Protein AF-A0A2G9V0I1-F1 (afdb_monomer)

pLDDT: mean 70.83, std 24.86, range [22.56, 98.12]

Structure (mmCIF, N/CA/C/O backbone):
data_AF-A0A2G9V0I1-F1
#
_entry.id   AF-A0A2G9V0I1-F1
#
loop_
_atom_site.group_PDB
_atom_site.id
_atom_site.type_symbol
_atom_site.label_atom_id
_atom_site.label_alt_id
_atom_site.label_comp_id
_atom_site.label_asym_id
_atom_site.label_entity_id
_atom_site.label_seq_id
_atom_site.pdbx_PDB_ins_code
_atom_site.Cartn_x
_atom_site.Cartn_y
_atom_site.Cartn_z
_atom_site.occupancy
_atom_site.B_iso_or_equiv
_atom_site.auth_seq_id
_atom_site.auth_comp_id
_atom_site.auth_asym_id
_atom_site.auth_atom_id
_atom_site.pdbx_PDB_model_num
ATOM 1 N N . MET A 1 1 ? -22.478 12.802 22.027 1.00 65.50 1 MET A N 1
ATOM 2 C CA . MET A 1 1 ? -22.295 11.352 21.765 1.00 65.50 1 MET A CA 1
ATOM 3 C C . MET A 1 1 ? -22.885 10.902 20.437 1.00 65.50 1 MET A C 1
ATOM 5 O O . MET A 1 1 ? -22.131 10.331 19.669 1.00 65.50 1 MET A O 1
ATOM 9 N N . LYS A 1 2 ? -24.171 11.157 20.135 1.00 73.06 2 LYS A N 1
ATOM 10 C CA . LYS A 1 2 ? -24.798 10.706 18.874 1.00 73.06 2 LYS A CA 1
ATOM 11 C C . LYS A 1 2 ? -24.039 11.169 17.617 1.00 73.06 2 LYS A C 1
ATOM 13 O O . LYS A 1 2 ? -23.699 10.349 16.783 1.00 73.06 2 LYS A O 1
ATOM 18 N N . GLU A 1 3 ? -23.672 12.446 17.569 1.00 77.56 3 GLU A N 1
ATOM 19 C CA . GLU A 1 3 ? -22.889 13.038 16.473 1.00 77.56 3 GLU A CA 1
ATOM 20 C C . GLU A 1 3 ? -21.484 12.423 16.324 1.00 77.56 3 GLU A C 1
ATOM 22 O O . GLU A 1 3 ? -20.993 12.262 15.216 1.00 77.56 3 GLU A O 1
ATOM 27 N N . VAL A 1 4 ? -20.856 12.000 17.431 1.00 83.75 4 VAL A N 1
ATOM 28 C CA . VAL A 1 4 ? -19.549 11.321 17.387 1.00 83.75 4 VAL A CA 1
ATOM 29 C C . VAL A 1 4 ? -19.681 9.930 16.769 1.00 83.75 4 VAL A C 1
ATOM 31 O O . VAL A 1 4 ? -18.842 9.533 15.970 1.00 83.75 4 VAL A O 1
ATOM 34 N N . MET A 1 5 ? -20.742 9.192 17.102 1.00 83.69 5 MET A N 1
ATOM 35 C CA . MET A 1 5 ? -20.976 7.854 16.548 1.00 83.69 5 MET A CA 1
ATOM 36 C C . MET A 1 5 ? -21.258 7.889 15.039 1.00 83.69 5 MET A C 1
ATOM 38 O O . MET A 1 5 ? -20.773 7.020 14.321 1.00 83.69 5 MET A O 1
ATOM 42 N N . GLU A 1 6 ? -21.965 8.916 14.553 1.00 91.19 6 GLU A N 1
ATOM 43 C CA . GLU A 1 6 ? -22.362 9.045 13.141 1.00 91.19 6 GLU A CA 1
ATOM 44 C C . GLU A 1 6 ? -21.177 9.062 12.164 1.00 91.19 6 GLU A C 1
ATOM 46 O O . GLU A 1 6 ? -21.265 8.459 11.095 1.00 91.19 6 GLU A O 1
ATOM 51 N N . TRP A 1 7 ? -20.060 9.707 12.517 1.00 91.62 7 TRP A N 1
ATOM 52 C CA . TRP A 1 7 ? -18.850 9.681 11.686 1.00 91.62 7 TRP A CA 1
ATOM 53 C C . TRP A 1 7 ? -17.875 8.571 12.093 1.00 91.62 7 TRP A C 1
ATOM 55 O O . TRP A 1 7 ? -17.188 8.014 11.233 1.00 91.62 7 TRP A O 1
ATOM 65 N N . ARG A 1 8 ? -17.807 8.231 13.388 1.00 91.88 8 ARG A N 1
ATOM 66 C CA . ARG A 1 8 ? -16.810 7.296 13.925 1.00 91.88 8 ARG A CA 1
ATOM 67 C C . ARG A 1 8 ? -17.038 5.870 13.453 1.00 91.88 8 ARG A C 1
ATOM 69 O O . ARG A 1 8 ? -16.076 5.227 13.048 1.00 91.88 8 ARG A O 1
ATOM 76 N N . GLU A 1 9 ? -18.273 5.375 13.480 1.00 93.06 9 GLU A N 1
ATOM 77 C CA . GLU A 1 9 ? -18.570 3.996 13.068 1.00 93.06 9 GLU A CA 1
ATOM 78 C C . GLU A 1 9 ? -18.173 3.729 11.602 1.00 93.06 9 GLU A C 1
ATOM 80 O O . GLU A 1 9 ? -17.429 2.773 11.359 1.00 93.06 9 GLU A O 1
ATOM 85 N N . PRO A 1 10 ? -18.535 4.587 10.621 1.00 95.00 10 PRO A N 1
ATOM 86 C CA . PRO A 1 10 ? -18.048 4.443 9.249 1.00 95.00 10 PRO A CA 1
ATOM 87 C C . PRO A 1 10 ? -16.519 4.452 9.124 1.00 95.00 10 PRO A C 1
ATOM 89 O O . PRO A 1 10 ? -15.960 3.703 8.317 1.00 95.00 10 PRO A O 1
ATOM 92 N N . VAL A 1 11 ? -15.836 5.296 9.905 1.00 94.75 11 VAL A N 1
ATOM 93 C CA . VAL A 1 11 ? -14.368 5.393 9.901 1.00 94.75 11 VAL A CA 1
ATOM 94 C C . VAL A 1 11 ? -13.735 4.134 10.493 1.00 94.75 11 VAL A C 1
ATOM 96 O O . VAL A 1 11 ? -12.814 3.580 9.893 1.00 94.75 11 VAL A O 1
ATOM 99 N N . GLU A 1 12 ? -14.243 3.629 11.616 1.00 95.38 12 GLU A N 1
ATOM 100 C CA . GLU A 1 12 ? -13.782 2.374 12.216 1.00 95.38 12 GLU A CA 1
ATOM 101 C C . GLU A 1 12 ? -14.002 1.182 11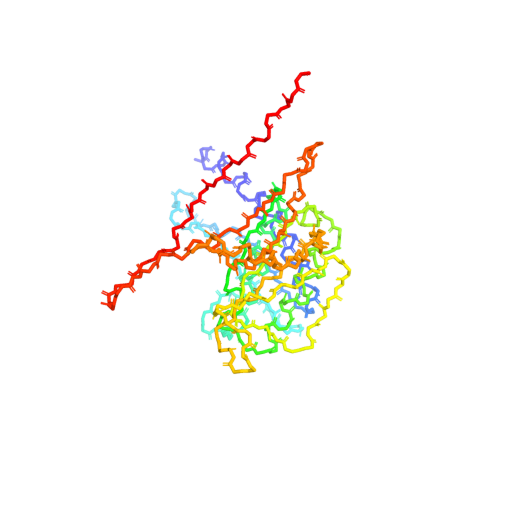.282 1.00 95.38 12 GLU A C 1
ATOM 103 O O . GLU A 1 12 ? -13.121 0.331 11.153 1.00 95.38 12 GLU A O 1
ATOM 108 N N . ASP A 1 13 ? -15.135 1.129 10.583 1.00 95.88 13 ASP A N 1
ATOM 109 C CA . ASP A 1 13 ? -15.416 0.092 9.589 1.00 95.88 13 ASP A CA 1
ATOM 110 C C . ASP A 1 13 ? -14.468 0.152 8.395 1.00 95.88 13 ASP A C 1
ATOM 112 O O . ASP A 1 13 ? -14.009 -0.889 7.905 1.00 95.88 13 ASP A O 1
ATOM 116 N N . LEU A 1 14 ? -14.148 1.357 7.923 1.00 96.25 14 LEU A N 1
ATOM 117 C CA . LEU A 1 14 ? -13.152 1.549 6.879 1.00 96.25 14 LEU A CA 1
ATOM 118 C C . LEU A 1 14 ? -11.771 1.082 7.357 1.00 96.25 14 LEU A C 1
ATOM 120 O O . LEU A 1 14 ? -11.121 0.300 6.661 1.00 96.25 14 LEU A O 1
ATOM 124 N N . ILE A 1 15 ? -11.353 1.488 8.557 1.00 97.38 15 ILE A N 1
ATOM 125 C CA . ILE A 1 15 ? -10.071 1.092 9.153 1.00 97.38 15 ILE A CA 1
ATOM 126 C C . ILE A 1 15 ? -10.010 -0.420 9.375 1.00 97.38 15 ILE A C 1
ATOM 128 O O . ILE A 1 15 ? -8.989 -1.028 9.064 1.00 97.38 15 ILE A O 1
ATOM 132 N N . ARG A 1 16 ? -11.104 -1.067 9.791 1.00 97.69 16 ARG A N 1
ATOM 133 C CA . ARG A 1 16 ? -11.196 -2.534 9.878 1.00 97.69 16 ARG A CA 1
ATOM 134 C C . ARG A 1 16 ? -10.904 -3.204 8.539 1.00 97.69 16 ARG A C 1
ATOM 136 O O . ARG A 1 16 ? -10.142 -4.167 8.490 1.00 97.69 16 ARG A O 1
ATOM 143 N N . LYS A 1 17 ? -11.491 -2.706 7.448 1.00 97.06 17 LYS A N 1
ATOM 144 C CA . LYS A 1 17 ? -11.256 -3.248 6.098 1.00 97.06 17 LYS A CA 1
ATOM 145 C C . LYS A 1 17 ? -9.810 -3.031 5.655 1.00 97.06 17 LYS A C 1
ATOM 147 O O . LYS A 1 17 ? -9.212 -3.940 5.080 1.00 97.06 17 LYS A O 1
ATOM 152 N N . ILE A 1 18 ? -9.239 -1.862 5.955 1.00 97.44 18 ILE A N 1
ATOM 153 C CA . ILE A 1 18 ? -7.823 -1.572 5.695 1.00 97.44 18 ILE A CA 1
ATOM 154 C C . ILE A 1 18 ? -6.946 -2.549 6.478 1.00 97.44 18 ILE A C 1
ATOM 156 O O . ILE A 1 18 ? -6.049 -3.146 5.893 1.00 97.44 18 ILE A O 1
ATOM 160 N N . ASN A 1 19 ? -7.240 -2.771 7.760 1.00 98.12 19 ASN A N 1
ATOM 161 C CA . ASN A 1 19 ? -6.496 -3.678 8.625 1.00 98.12 19 ASN A CA 1
ATOM 162 C C . ASN A 1 19 ? -6.468 -5.108 8.073 1.00 98.12 19 ASN A C 1
ATOM 164 O O . ASN A 1 19 ? -5.401 -5.702 7.979 1.00 98.12 19 ASN A O 1
ATOM 168 N N . VAL A 1 20 ? -7.611 -5.639 7.620 1.00 97.00 20 VAL A N 1
ATOM 169 C CA . VAL A 1 20 ? -7.681 -6.980 7.008 1.00 97.00 20 VAL A CA 1
ATOM 170 C C . VAL A 1 20 ? -6.709 -7.108 5.830 1.00 97.00 20 VAL A C 1
ATOM 172 O O . VAL A 1 20 ? -5.953 -8.079 5.751 1.00 97.00 20 VAL A O 1
ATOM 175 N N . ASN A 1 21 ? -6.691 -6.121 4.932 1.00 94.62 21 ASN A N 1
ATOM 176 C CA . ASN A 1 21 ? -5.767 -6.113 3.797 1.00 94.62 21 ASN A CA 1
ATOM 177 C C . ASN A 1 21 ? -4.313 -5.913 4.249 1.00 94.62 21 ASN A C 1
ATOM 179 O O . ASN A 1 21 ? -3.417 -6.600 3.762 1.00 94.62 21 ASN A O 1
ATOM 183 N N . TYR A 1 22 ? -4.077 -5.012 5.202 1.00 96.00 22 TYR A N 1
ATOM 184 C CA . TYR A 1 22 ? -2.753 -4.697 5.728 1.00 96.00 22 TYR A CA 1
ATOM 185 C C . TYR A 1 22 ? -2.091 -5.907 6.390 1.00 96.00 22 TYR A C 1
ATOM 187 O O . TYR A 1 22 ? -0.979 -6.277 6.011 1.00 96.00 22 TYR A O 1
ATOM 195 N N . SER A 1 23 ? -2.793 -6.577 7.307 1.00 95.94 23 SER A N 1
ATOM 196 C CA . SER A 1 23 ? -2.316 -7.793 7.967 1.00 95.94 23 SER A CA 1
ATOM 197 C C . SER A 1 23 ? -2.063 -8.913 6.959 1.00 95.94 23 SER A C 1
ATOM 199 O O . SER A 1 23 ? -1.050 -9.606 7.056 1.00 95.94 23 SER A O 1
ATOM 201 N N . LYS A 1 24 ? -2.929 -9.060 5.943 1.00 93.12 24 LYS A N 1
ATOM 202 C CA . LYS A 1 24 ? -2.727 -10.021 4.847 1.00 93.12 24 LYS A CA 1
ATOM 203 C C . LYS A 1 24 ? -1.433 -9.733 4.088 1.00 93.12 24 LYS A C 1
ATOM 205 O O . LYS A 1 24 ? -0.661 -10.658 3.853 1.00 93.12 24 LYS A O 1
ATOM 210 N N . PHE A 1 25 ? -1.179 -8.481 3.712 1.00 91.38 25 PHE A N 1
ATOM 211 C CA . PHE A 1 25 ? 0.046 -8.118 3.000 1.00 91.38 25 PHE A CA 1
ATOM 212 C C . PHE A 1 25 ? 1.290 -8.292 3.874 1.00 91.38 25 PHE A C 1
ATOM 214 O O . PHE A 1 25 ? 2.274 -8.858 3.406 1.00 91.38 25 PHE A O 1
ATOM 221 N N . PHE A 1 26 ? 1.241 -7.918 5.153 1.00 92.44 26 PHE A N 1
ATOM 222 C CA . PHE A 1 26 ? 2.345 -8.151 6.092 1.00 92.44 26 PHE A CA 1
ATOM 223 C C . PHE A 1 26 ? 2.672 -9.639 6.267 1.00 92.44 26 PHE A C 1
ATOM 225 O O . PHE A 1 26 ? 3.846 -10.014 6.277 1.00 92.44 26 PHE A O 1
ATOM 232 N N . ALA A 1 27 ? 1.651 -10.496 6.312 1.00 91.12 27 ALA A N 1
ATOM 233 C CA . ALA A 1 27 ? 1.835 -11.939 6.420 1.00 91.12 27 ALA A CA 1
ATOM 234 C C . ALA A 1 27 ? 2.604 -12.528 5.224 1.00 91.12 27 ALA A C 1
ATOM 236 O O . ALA A 1 27 ? 3.384 -13.462 5.406 1.00 91.12 27 ALA A O 1
ATOM 237 N N . THR A 1 28 ? 2.468 -11.955 4.018 1.00 87.00 28 THR A N 1
ATOM 238 C CA . THR A 1 28 ? 3.259 -12.386 2.845 1.00 87.00 28 THR A CA 1
ATOM 239 C C . THR A 1 28 ? 4.764 -12.161 3.012 1.00 87.00 28 THR A C 1
ATOM 241 O O . THR A 1 28 ? 5.562 -12.872 2.405 1.00 87.00 28 THR A O 1
ATOM 244 N N . LEU A 1 29 ? 5.162 -11.230 3.885 1.00 85.38 29 LEU A N 1
ATOM 245 C CA . LEU A 1 29 ? 6.556 -10.978 4.252 1.00 85.38 29 LEU A CA 1
ATOM 246 C C . LEU A 1 29 ? 7.052 -11.840 5.419 1.00 85.38 29 LEU A C 1
ATOM 248 O O . LEU A 1 29 ? 8.186 -11.658 5.865 1.00 85.38 29 LEU A O 1
ATOM 252 N N . GLY A 1 30 ? 6.215 -12.728 5.962 1.00 88.00 30 GLY A N 1
ATOM 253 C CA . GLY A 1 30 ? 6.499 -13.415 7.225 1.00 88.00 30 GLY A CA 1
ATOM 254 C C . GLY A 1 30 ? 6.565 -12.458 8.422 1.00 88.00 30 GLY A C 1
ATOM 255 O O . GLY A 1 30 ? 7.209 -12.766 9.423 1.00 88.00 30 GLY A O 1
ATOM 256 N N . CYS A 1 31 ? 5.936 -11.289 8.295 1.00 91.50 31 CYS A N 1
ATOM 257 C CA . CYS A 1 31 ? 5.866 -10.240 9.306 1.00 91.50 31 CYS A CA 1
ATOM 258 C C . CYS A 1 31 ? 4.413 -10.089 9.791 1.00 91.50 31 CYS A C 1
ATOM 260 O O . CYS A 1 31 ? 3.490 -10.670 9.217 1.00 91.50 31 CYS A O 1
ATOM 262 N N . ALA A 1 32 ? 4.193 -9.293 10.834 1.00 94.75 32 ALA A N 1
ATOM 263 C CA . ALA A 1 32 ? 2.857 -8.963 11.323 1.00 94.75 32 ALA A CA 1
ATOM 264 C C . ALA A 1 32 ? 2.643 -7.449 11.319 1.00 94.75 32 ALA A C 1
ATOM 266 O O . ALA A 1 32 ? 3.560 -6.681 11.613 1.00 94.75 32 ALA A O 1
ATOM 267 N N . GLY A 1 33 ? 1.425 -7.031 10.994 1.00 95.94 33 GLY A N 1
ATOM 268 C CA . GLY A 1 33 ? 1.037 -5.631 10.976 1.00 95.94 33 GLY A CA 1
ATOM 269 C C . GLY A 1 33 ? -0.440 -5.478 11.301 1.00 95.94 33 GLY A C 1
ATOM 270 O O . GLY A 1 33 ? -1.258 -6.283 10.849 1.00 95.94 33 GLY A O 1
ATOM 271 N N . GLU A 1 34 ? -0.769 -4.449 12.073 1.00 97.38 34 GLU A N 1
ATOM 272 C CA . GLU A 1 34 ? -2.136 -4.090 12.439 1.00 97.38 34 GLU A CA 1
ATOM 273 C C . GLU A 1 34 ? -2.354 -2.582 12.306 1.00 97.38 34 GLU A C 1
ATOM 275 O O . GLU A 1 34 ? -1.451 -1.780 12.551 1.00 97.38 34 GLU A O 1
ATOM 280 N N . VAL A 1 35 ? -3.569 -2.202 11.926 1.00 98.00 35 VAL A N 1
ATOM 281 C CA . VAL A 1 35 ? -4.035 -0.820 11.847 1.00 98.00 35 VAL A CA 1
ATOM 282 C C . VAL A 1 35 ? -5.353 -0.703 12.594 1.00 98.00 35 VAL A C 1
ATOM 284 O O . VAL A 1 35 ? -6.274 -1.488 12.366 1.00 98.00 35 VAL A O 1
ATOM 287 N N . TYR A 1 36 ? -5.471 0.294 13.459 1.00 97.06 36 TYR A N 1
ATOM 288 C CA . TYR A 1 36 ? -6.719 0.591 14.157 1.00 97.06 36 TYR A CA 1
ATOM 289 C C . TYR A 1 36 ? -6.872 2.088 14.413 1.00 97.06 36 TYR A C 1
ATOM 291 O O . TYR A 1 36 ? -5.922 2.861 14.293 1.00 97.06 36 TYR A O 1
ATOM 299 N N . LEU A 1 37 ? -8.096 2.497 14.742 1.00 96.56 37 LEU A N 1
ATOM 300 C CA . LEU A 1 37 ? -8.380 3.853 15.186 1.00 96.56 37 LEU A CA 1
ATOM 301 C C . LEU A 1 37 ? -7.963 3.980 16.655 1.00 96.56 37 LEU A C 1
ATOM 303 O O . LEU A 1 37 ? -8.500 3.283 17.515 1.00 96.56 37 LEU A O 1
ATOM 307 N N . GLU A 1 38 ? -7.000 4.846 16.939 1.00 95.25 38 GLU A N 1
ATOM 308 C CA . GLU A 1 38 ? -6.726 5.318 18.290 1.00 95.25 38 GLU A CA 1
ATOM 309 C C . GLU A 1 38 ? -7.889 6.210 18.723 1.00 95.25 38 GLU A C 1
ATOM 311 O O . GLU A 1 38 ? -8.234 7.178 18.041 1.00 95.25 38 GLU A O 1
ATOM 316 N N . VAL A 1 39 ? -8.523 5.830 19.830 1.00 93.06 39 VAL A N 1
ATOM 317 C CA . VAL A 1 39 ? -9.673 6.530 20.398 1.00 93.06 39 VAL A CA 1
ATOM 318 C C . VAL A 1 39 ? -9.215 7.174 21.706 1.00 93.06 39 VAL A C 1
ATOM 320 O O . VAL A 1 39 ? -8.770 6.444 22.596 1.00 93.06 39 VAL A O 1
ATOM 323 N N . PRO A 1 40 ? -9.300 8.507 21.840 1.00 93.38 40 PRO A N 1
ATOM 324 C CA . PRO A 1 40 ? -8.930 9.200 23.067 1.00 93.38 40 PRO A CA 1
ATOM 325 C C . PRO A 1 40 ? -9.892 8.865 24.213 1.00 93.38 40 PRO A C 1
ATOM 327 O O . PRO A 1 40 ? -11.025 8.435 23.992 1.00 93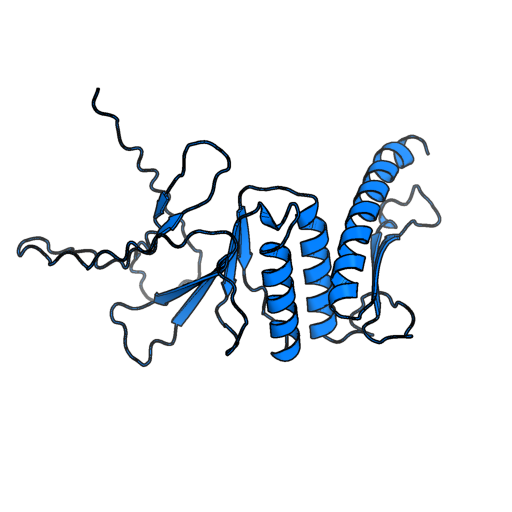.38 40 PRO A O 1
ATOM 330 N N . GLU A 1 41 ? -9.449 9.101 25.452 1.00 92.19 41 GLU A N 1
ATOM 331 C CA . GLU A 1 41 ? -10.278 8.893 26.649 1.00 92.19 41 GLU A CA 1
ATOM 332 C C . GLU A 1 41 ? -11.561 9.732 26.621 1.00 92.19 41 GLU A C 1
ATOM 334 O O . GLU A 1 41 ? -12.623 9.234 26.991 1.00 92.19 41 GLU A O 1
ATOM 339 N N . ASP A 1 42 ? -11.465 10.985 26.154 1.00 91.44 42 ASP A N 1
ATOM 340 C CA . ASP A 1 42 ? -12.617 11.843 25.876 1.00 91.44 42 ASP A CA 1
ATOM 341 C C . ASP A 1 42 ? -13.024 11.727 24.396 1.00 91.44 42 ASP A C 1
ATOM 343 O O . ASP A 1 42 ? -12.327 12.264 23.529 1.00 91.44 42 ASP A O 1
ATOM 347 N N . PRO A 1 43 ? -14.175 11.104 24.076 1.00 88.19 43 PRO A N 1
ATOM 348 C CA . PRO A 1 43 ? -14.631 10.954 22.700 1.00 88.19 43 PRO A CA 1
ATOM 349 C C . PRO A 1 43 ? -14.936 12.273 21.978 1.00 88.19 43 PRO A C 1
ATOM 351 O O . PRO A 1 43 ? -15.078 12.245 20.754 1.00 88.19 43 PRO A O 1
ATOM 354 N N . LEU A 1 44 ? -15.092 13.388 22.704 1.00 89.31 44 LEU A N 1
ATOM 355 C CA . LEU A 1 44 ? -15.302 14.726 22.137 1.00 89.31 44 LEU A CA 1
ATOM 356 C C . LEU A 1 44 ? -13.991 15.420 21.753 1.00 89.31 44 LEU A C 1
ATOM 358 O O . LEU A 1 44 ? -14.025 16.392 20.999 1.00 89.31 44 LEU A O 1
ATOM 362 N N . ASN A 1 45 ? -12.846 14.923 22.224 1.00 91.56 45 ASN A N 1
ATOM 363 C CA . ASN A 1 45 ? -11.538 15.419 21.819 1.00 91.56 45 ASN A CA 1
ATOM 364 C C . ASN A 1 45 ? -11.173 14.863 20.434 1.00 91.56 45 ASN A C 1
ATOM 366 O O . ASN A 1 45 ? -10.425 13.895 20.312 1.00 91.56 45 ASN A O 1
ATOM 370 N N . ILE A 1 46 ? -11.731 15.470 19.386 1.00 88.88 46 ILE A N 1
ATOM 371 C CA . ILE A 1 46 ? -11.546 15.032 17.995 1.00 88.88 46 ILE A CA 1
ATOM 372 C C . ILE A 1 46 ? -10.062 15.014 17.592 1.00 88.88 46 ILE A C 1
ATOM 374 O O . ILE A 1 46 ? -9.638 14.100 16.888 1.00 88.88 46 ILE A O 1
ATOM 378 N N . ASP A 1 47 ? -9.259 15.947 18.108 1.00 91.12 47 ASP A N 1
ATOM 379 C CA . ASP A 1 47 ? -7.819 16.038 17.827 1.00 91.12 47 ASP A CA 1
ATOM 380 C C . ASP A 1 47 ? -7.017 14.860 18.406 1.00 91.12 47 ASP A C 1
ATOM 382 O O . ASP A 1 47 ? -5.906 14.578 17.960 1.00 91.12 47 ASP A O 1
ATOM 386 N N . GLY A 1 48 ? -7.572 14.158 19.399 1.00 92.56 48 GLY A N 1
ATOM 387 C CA . GLY A 1 48 ? -6.961 12.976 20.003 1.00 92.56 48 GLY A CA 1
ATOM 388 C C . GLY A 1 48 ? -7.148 11.686 19.203 1.00 92.56 48 GLY A C 1
ATOM 389 O O . GLY A 1 48 ? -6.544 10.673 19.554 1.00 92.56 48 GLY A O 1
ATOM 390 N N . TYR A 1 49 ? -7.978 11.686 18.156 1.00 94.81 49 TYR A N 1
ATOM 391 C CA . TYR A 1 49 ? -8.143 10.517 17.296 1.00 94.81 49 TYR A CA 1
ATOM 392 C C . TYR A 1 49 ? -6.986 10.401 16.307 1.00 94.81 49 TYR A C 1
ATOM 394 O O . TYR A 1 49 ? -6.541 11.380 15.708 1.00 94.81 49 TYR A O 1
ATOM 402 N N . GLY A 1 50 ? -6.535 9.173 16.073 1.00 94.94 50 GLY A N 1
ATOM 403 C CA . GLY A 1 50 ? -5.413 8.918 15.180 1.00 94.94 50 GLY A CA 1
ATOM 404 C C . GLY A 1 50 ? -5.488 7.553 14.523 1.00 94.94 50 GLY A C 1
ATOM 405 O O . GLY A 1 50 ? -6.127 6.632 15.020 1.00 94.94 50 GLY A O 1
ATOM 406 N N . ILE A 1 51 ? -4.813 7.400 13.387 1.00 96.12 51 ILE A N 1
ATOM 407 C CA . ILE A 1 51 ? -4.593 6.076 12.804 1.00 96.12 51 ILE A CA 1
ATOM 408 C C . ILE A 1 51 ? -3.348 5.496 13.462 1.00 96.12 51 ILE A C 1
ATOM 410 O O . ILE A 1 51 ? -2.243 6.014 13.283 1.00 96.12 51 ILE A O 1
ATOM 414 N N . MET A 1 52 ? -3.528 4.413 14.209 1.00 96.81 52 MET A N 1
ATOM 415 C CA . MET A 1 52 ? -2.426 3.685 14.811 1.00 96.81 52 MET A CA 1
ATOM 416 C C . MET A 1 52 ? -1.976 2.573 13.877 1.00 96.81 52 MET A C 1
ATOM 418 O O . MET A 1 52 ? -2.778 1.726 13.488 1.00 96.81 52 MET A O 1
ATOM 422 N N . ILE A 1 53 ? -0.688 2.565 13.541 1.00 97.38 53 ILE A N 1
ATOM 423 C CA . ILE A 1 53 ? -0.057 1.511 12.747 1.00 97.38 53 ILE A CA 1
ATOM 424 C C . ILE A 1 53 ? 0.929 0.774 13.647 1.00 97.38 53 ILE A C 1
ATOM 426 O O . ILE A 1 53 ? 1.861 1.371 14.192 1.00 97.38 53 ILE A O 1
ATOM 430 N N . MET A 1 54 ? 0.724 -0.528 13.785 1.00 96.94 54 MET A N 1
ATOM 431 C CA . MET A 1 54 ? 1.531 -1.426 14.596 1.00 96.94 54 MET A CA 1
ATOM 432 C C . MET A 1 54 ? 2.209 -2.453 13.699 1.00 96.94 54 MET A C 1
ATOM 434 O O . MET A 1 54 ? 1.578 -3.006 12.802 1.00 96.94 54 MET A O 1
ATOM 438 N N . VAL A 1 55 ? 3.484 -2.738 13.947 1.00 96.19 55 VAL A N 1
ATOM 439 C CA . VAL A 1 55 ? 4.290 -3.629 13.105 1.00 96.19 55 VAL A CA 1
ATOM 440 C C . VAL A 1 55 ? 5.202 -4.528 13.931 1.00 96.19 55 VAL A C 1
ATOM 442 O O . VAL A 1 55 ? 5.662 -4.165 15.017 1.00 96.19 55 VAL A O 1
ATOM 445 N N . SER A 1 56 ? 5.488 -5.708 13.392 1.00 94.44 56 SER A N 1
ATOM 446 C CA . SER A 1 56 ? 6.498 -6.640 13.881 1.00 94.44 56 SER A CA 1
ATOM 447 C C . SER A 1 56 ? 7.184 -7.303 12.690 1.00 94.44 56 SER A C 1
ATOM 449 O O . SER A 1 56 ? 6.549 -7.980 11.882 1.00 94.44 56 SER A O 1
ATOM 451 N N . PHE A 1 57 ? 8.495 -7.094 12.579 1.00 90.00 57 PHE A N 1
ATOM 452 C CA . PHE A 1 57 ? 9.326 -7.607 11.483 1.00 90.00 57 PHE A CA 1
ATOM 453 C C . PHE A 1 57 ? 10.007 -8.939 11.809 1.00 90.00 57 PHE A C 1
ATOM 455 O O . PHE A 1 57 ? 10.748 -9.488 10.993 1.00 90.00 57 PHE A O 1
ATOM 462 N N . ARG A 1 58 ? 9.794 -9.456 13.021 1.00 86.50 58 ARG A N 1
ATOM 463 C CA . ARG A 1 58 ? 10.437 -10.668 13.522 1.00 86.50 58 ARG A CA 1
ATOM 464 C C . ARG A 1 58 ? 9.392 -11.571 14.140 1.00 86.50 58 ARG A C 1
ATOM 466 O O . ARG A 1 58 ? 8.570 -11.142 14.945 1.00 86.50 58 ARG A O 1
ATOM 473 N N . ASN A 1 59 ? 9.446 -12.842 13.768 1.00 77.81 59 ASN A N 1
ATOM 474 C CA . ASN A 1 59 ? 8.498 -13.818 14.271 1.00 77.81 59 ASN A CA 1
ATOM 475 C C . ASN A 1 59 ? 8.637 -13.959 15.799 1.00 77.81 59 ASN A C 1
ATOM 477 O O . ASN A 1 59 ? 9.745 -14.121 16.309 1.00 77.81 59 ASN A O 1
ATOM 481 N N . GLY A 1 60 ? 7.521 -13.863 16.522 1.00 76.12 60 GLY A N 1
ATOM 482 C CA . GLY A 1 60 ? 7.484 -13.901 17.987 1.00 76.12 60 GLY A CA 1
ATOM 483 C C . GLY A 1 60 ? 7.779 -12.573 18.702 1.00 76.12 60 GLY A C 1
ATOM 484 O O . GLY A 1 60 ? 7.608 -12.509 19.920 1.00 76.12 60 GLY A O 1
ATOM 485 N N . GLU A 1 61 ? 8.166 -11.502 17.997 1.00 87.50 61 GLU A N 1
ATOM 486 C CA . GLU A 1 61 ? 8.222 -10.166 18.605 1.00 87.50 61 GLU A CA 1
ATOM 487 C C . GLU A 1 61 ? 6.821 -9.552 18.704 1.00 87.50 61 GLU A C 1
ATOM 489 O O . GLU A 1 61 ? 5.994 -9.676 17.796 1.00 87.50 61 GLU A O 1
ATOM 494 N N . ARG A 1 62 ? 6.566 -8.845 19.812 1.00 90.94 62 ARG A N 1
ATOM 495 C CA . ARG A 1 62 ? 5.320 -8.093 20.001 1.00 90.94 62 ARG A CA 1
ATOM 496 C C . ARG A 1 62 ? 5.213 -6.979 18.963 1.00 90.94 62 ARG A C 1
ATOM 498 O O . ARG A 1 62 ? 6.211 -6.342 18.625 1.00 90.94 62 ARG A O 1
ATOM 505 N N . LEU A 1 63 ? 3.985 -6.713 18.526 1.00 94.06 63 LEU A N 1
ATOM 506 C CA . LEU A 1 63 ? 3.670 -5.551 17.707 1.00 94.06 63 LEU A CA 1
ATOM 507 C C . LEU A 1 63 ? 4.083 -4.267 18.434 1.00 94.06 63 LEU A C 1
ATOM 509 O O . LEU A 1 63 ? 3.772 -4.073 19.612 1.00 94.06 63 LEU A O 1
ATOM 513 N N . ARG A 1 64 ? 4.793 -3.394 17.724 1.00 94.62 64 ARG A N 1
ATOM 514 C CA . ARG A 1 64 ? 5.211 -2.079 18.213 1.00 94.62 64 ARG A CA 1
ATOM 515 C C . ARG A 1 64 ? 4.663 -1.003 17.297 1.00 94.62 64 ARG A C 1
ATOM 517 O O . ARG A 1 64 ? 4.552 -1.222 16.092 1.00 94.62 64 ARG A O 1
ATOM 524 N N . ARG A 1 65 ? 4.351 0.158 17.872 1.00 95.62 65 ARG A N 1
ATOM 525 C CA . ARG A 1 65 ? 3.956 1.338 17.103 1.00 95.62 65 ARG A CA 1
ATOM 526 C C . ARG A 1 65 ? 5.023 1.633 16.057 1.00 95.62 65 ARG A C 1
ATOM 528 O O . ARG A 1 65 ? 6.218 1.533 16.348 1.00 95.62 65 ARG A O 1
ATOM 535 N N . LEU A 1 66 ? 4.577 1.952 14.850 1.00 94.62 66 LEU A N 1
ATOM 536 C CA . LEU A 1 66 ? 5.447 2.429 13.793 1.00 94.62 66 LEU A CA 1
ATOM 537 C C . LEU A 1 66 ? 5.988 3.804 14.195 1.00 94.62 66 LEU A C 1
ATOM 539 O O . LEU A 1 66 ? 5.244 4.783 14.237 1.00 94.62 66 LEU A O 1
ATOM 543 N N . ASP A 1 67 ? 7.274 3.861 14.518 1.00 90.81 67 ASP A N 1
ATOM 544 C CA . ASP A 1 67 ? 7.951 5.055 15.001 1.00 90.81 67 ASP A CA 1
ATOM 545 C C . ASP A 1 67 ? 9.413 5.104 14.518 1.00 90.81 67 ASP A C 1
ATOM 547 O O . ASP A 1 67 ? 10.083 4.096 14.299 1.00 90.81 67 ASP A O 1
ATOM 551 N N . HIS A 1 68 ? 9.943 6.310 14.351 1.00 87.19 68 HIS A N 1
ATOM 552 C CA . HIS A 1 68 ? 11.319 6.546 13.923 1.00 87.19 68 HIS A CA 1
ATOM 553 C C . HIS A 1 68 ? 12.379 6.032 14.904 1.00 87.19 68 HIS A C 1
ATOM 555 O O . HIS A 1 68 ? 13.510 5.799 14.485 1.00 87.19 68 HIS A O 1
ATOM 561 N N . GLN A 1 69 ? 12.037 5.869 16.185 1.00 88.19 69 GLN A N 1
ATOM 562 C CA . GLN A 1 69 ? 12.981 5.440 17.220 1.00 88.19 69 GLN A CA 1
ATOM 563 C C . GLN A 1 69 ? 13.221 3.927 17.227 1.00 88.19 69 GLN A C 1
ATOM 565 O O . GLN A 1 69 ? 14.267 3.470 17.684 1.00 88.19 69 GLN A O 1
ATOM 570 N N . VAL A 1 70 ? 12.246 3.147 16.753 1.00 86.50 70 VAL A N 1
ATOM 571 C CA . VAL A 1 70 ? 12.234 1.687 16.911 1.00 86.50 70 VAL A CA 1
ATOM 572 C C . VAL A 1 70 ? 12.523 0.967 15.600 1.00 86.50 70 VAL A C 1
ATOM 574 O O . VAL A 1 70 ? 13.240 -0.034 15.609 1.00 86.50 70 VAL A O 1
ATOM 577 N N . GLN A 1 71 ? 11.964 1.447 14.488 1.00 89.69 71 GLN A N 1
ATOM 578 C CA . GLN A 1 71 ? 12.102 0.806 13.184 1.00 89.69 71 GLN A CA 1
ATOM 579 C C . GLN A 1 71 ? 13.139 1.518 12.310 1.00 89.69 71 GLN A C 1
ATOM 581 O O . GLN A 1 71 ? 13.274 2.745 12.311 1.00 89.69 71 GLN A O 1
ATOM 586 N N . SER A 1 72 ? 13.850 0.736 11.502 1.00 88.56 72 SER A N 1
ATOM 587 C CA . SER A 1 72 ? 14.783 1.261 10.502 1.00 88.56 72 SER A CA 1
ATOM 588 C C . SER A 1 72 ? 14.068 2.108 9.436 1.00 88.56 72 SER A C 1
ATOM 590 O O . SER A 1 72 ? 12.848 2.066 9.275 1.00 88.56 72 SER A O 1
ATOM 592 N N . GLY A 1 73 ? 14.827 2.894 8.662 1.00 85.75 73 GLY A N 1
ATOM 593 C CA . GLY A 1 73 ? 14.274 3.638 7.521 1.00 85.75 73 GLY A CA 1
ATOM 594 C C . GLY A 1 73 ? 13.549 2.730 6.520 1.00 85.75 73 GLY A C 1
ATOM 595 O O . GLY A 1 73 ? 12.412 3.012 6.159 1.00 85.75 73 GLY A O 1
ATOM 596 N N . GLY A 1 74 ? 14.162 1.597 6.160 1.00 84.44 74 GLY A N 1
ATOM 597 C CA . GLY A 1 74 ? 13.578 0.632 5.227 1.00 84.44 74 GLY A CA 1
ATOM 598 C C . GLY A 1 74 ? 12.301 -0.027 5.753 1.00 84.44 74 GLY A C 1
ATOM 599 O O . GLY A 1 74 ? 11.316 -0.107 5.027 1.00 84.44 74 GLY A O 1
ATOM 600 N N . GLU A 1 75 ? 12.273 -0.431 7.026 1.00 89.12 75 GLU A N 1
ATOM 601 C CA . GLU A 1 75 ? 11.070 -0.992 7.663 1.00 89.12 75 GLU A CA 1
ATOM 602 C C . GLU A 1 75 ? 9.913 0.010 7.689 1.00 89.12 75 GLU A C 1
ATOM 604 O O . GLU A 1 75 ? 8.763 -0.358 7.435 1.00 89.12 75 GLU A O 1
ATOM 609 N N . ARG A 1 76 ? 10.203 1.291 7.938 1.00 89.88 76 ARG A N 1
ATOM 610 C CA . ARG A 1 76 ? 9.188 2.348 7.880 1.00 89.88 76 ARG A CA 1
ATOM 611 C C . ARG A 1 76 ? 8.637 2.522 6.473 1.00 89.88 76 ARG A C 1
ATOM 613 O O . ARG A 1 76 ? 7.420 2.515 6.308 1.00 89.88 76 ARG A O 1
ATOM 620 N N . SER A 1 77 ? 9.499 2.590 5.462 1.00 87.44 77 SER A N 1
ATOM 621 C CA . SER A 1 77 ? 9.068 2.686 4.063 1.00 87.44 77 SER A CA 1
ATOM 622 C C . SER A 1 77 ? 8.227 1.480 3.637 1.00 87.44 77 SER A C 1
ATOM 624 O O . SER A 1 77 ? 7.171 1.653 3.028 1.00 87.44 77 SER A O 1
ATOM 626 N N . VAL A 1 78 ? 8.630 0.266 4.031 1.00 88.81 78 VAL A N 1
ATOM 627 C CA . VAL A 1 78 ? 7.872 -0.965 3.765 1.00 88.81 78 VAL A CA 1
ATOM 628 C C . VAL A 1 78 ? 6.486 -0.901 4.404 1.00 88.81 78 VAL A C 1
ATOM 630 O O . VAL A 1 78 ? 5.481 -1.137 3.735 1.00 88.81 78 VAL A O 1
ATOM 633 N N . SER A 1 79 ? 6.423 -0.531 5.684 1.00 92.62 79 SER A N 1
ATOM 634 C CA . SER A 1 79 ? 5.170 -0.431 6.440 1.00 92.62 79 SER A CA 1
ATOM 635 C C . SER A 1 79 ? 4.205 0.568 5.814 1.00 92.62 79 SER A C 1
ATOM 637 O O . SER A 1 79 ? 3.024 0.262 5.644 1.00 92.62 79 SER A O 1
ATOM 639 N N . THR A 1 80 ? 4.712 1.741 5.435 1.00 91.38 80 THR A N 1
ATOM 640 C CA . THR A 1 80 ? 3.930 2.796 4.785 1.00 91.38 80 THR A CA 1
ATOM 641 C C . THR A 1 80 ? 3.424 2.344 3.420 1.00 91.38 80 THR A C 1
ATOM 643 O O . THR A 1 80 ? 2.246 2.520 3.114 1.00 91.38 80 THR A O 1
ATOM 646 N N . MET A 1 81 ? 4.269 1.704 2.609 1.00 89.75 81 MET A N 1
ATOM 647 C CA . MET A 1 81 ? 3.868 1.225 1.287 1.00 89.75 81 MET A CA 1
ATOM 648 C C . MET A 1 81 ? 2.759 0.171 1.374 1.00 89.75 81 MET A C 1
ATOM 650 O O . MET A 1 81 ? 1.770 0.248 0.644 1.00 89.75 81 MET A O 1
ATOM 654 N N . LEU A 1 82 ? 2.878 -0.789 2.296 1.00 92.19 82 LEU A N 1
ATOM 655 C CA . LEU A 1 82 ? 1.846 -1.808 2.501 1.00 92.19 82 LEU A CA 1
ATOM 656 C C . LEU A 1 82 ? 0.524 -1.206 2.993 1.00 92.19 82 LEU A C 1
ATOM 658 O O . LEU A 1 82 ? -0.544 -1.663 2.586 1.00 92.19 82 LEU A O 1
ATOM 662 N N . TYR A 1 83 ? 0.579 -0.153 3.812 1.00 94.81 83 TYR A N 1
ATOM 663 C CA . TYR A 1 83 ? -0.609 0.586 4.239 1.00 94.81 83 TYR A CA 1
ATOM 664 C C . TYR A 1 83 ? -1.294 1.277 3.052 1.00 94.81 83 TYR A C 1
ATOM 666 O O . TYR A 1 83 ? -2.509 1.161 2.877 1.00 94.81 83 TYR A O 1
ATOM 674 N N . LEU A 1 84 ? -0.515 1.915 2.173 1.00 92.50 84 LEU A N 1
ATOM 675 C CA . LEU A 1 84 ? -1.033 2.515 0.944 1.00 92.50 84 LEU A CA 1
ATOM 676 C C . LEU A 1 84 ? -1.649 1.467 0.006 1.00 92.50 84 LEU A C 1
ATOM 678 O O . LEU A 1 84 ? -2.716 1.716 -0.551 1.00 92.50 84 LEU A O 1
ATOM 682 N N . LEU A 1 85 ? -1.045 0.286 -0.146 1.00 90.75 85 LEU A N 1
ATOM 683 C CA . LEU A 1 85 ? -1.640 -0.809 -0.926 1.00 90.75 85 LEU A CA 1
ATOM 684 C C . LEU A 1 85 ? -2.971 -1.285 -0.322 1.00 90.75 85 LEU A C 1
ATOM 686 O O . LEU A 1 85 ? -3.941 -1.486 -1.055 1.00 90.75 85 LEU A O 1
ATOM 690 N N . ALA A 1 86 ? -3.043 -1.420 1.005 1.00 93.75 86 ALA A N 1
ATOM 691 C CA . ALA A 1 86 ? -4.257 -1.826 1.717 1.00 93.75 86 ALA A CA 1
ATOM 692 C C . ALA A 1 86 ? -5.408 -0.830 1.533 1.00 93.75 86 ALA A C 1
ATOM 694 O O . ALA A 1 86 ? -6.549 -1.243 1.310 1.00 93.75 86 ALA A O 1
ATOM 695 N N . LEU A 1 87 ? -5.098 0.469 1.554 1.00 93.31 87 LEU A N 1
ATOM 696 C CA . LEU A 1 87 ? -6.033 1.540 1.209 1.00 93.31 87 LEU A CA 1
ATOM 697 C C . LEU A 1 87 ? -6.498 1.447 -0.249 1.00 93.31 87 LEU A C 1
ATOM 699 O O . LEU A 1 87 ? -7.688 1.566 -0.540 1.00 93.31 87 LEU A O 1
ATOM 703 N N . GLN A 1 88 ? -5.568 1.235 -1.180 1.00 91.62 88 GLN A N 1
ATOM 704 C CA . GLN A 1 88 ? -5.866 1.217 -2.611 1.00 91.62 88 GLN A CA 1
ATOM 705 C C . GLN A 1 88 ? -6.778 0.057 -3.026 1.00 91.62 88 GLN A C 1
ATOM 707 O O . GLN A 1 88 ? -7.586 0.244 -3.934 1.00 91.62 88 GLN A O 1
ATOM 712 N N . G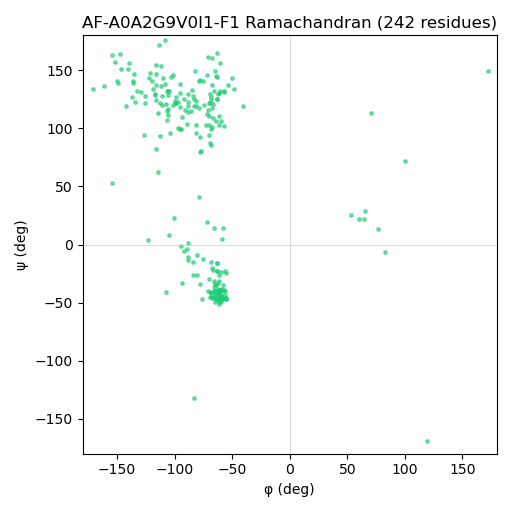LU A 1 89 ? -6.711 -1.095 -2.353 1.00 90.62 89 GLU A N 1
ATOM 713 C CA . GLU A 1 89 ? -7.614 -2.238 -2.590 1.00 90.62 89 GLU A CA 1
ATOM 714 C C . GLU A 1 89 ? -9.094 -1.889 -2.327 1.00 90.62 89 GLU A C 1
ATOM 716 O O . GLU A 1 89 ? -9.989 -2.473 -2.943 1.00 90.62 89 GLU A O 1
ATOM 721 N N . LEU A 1 90 ? -9.367 -0.899 -1.468 1.00 91.19 90 LEU A N 1
ATOM 722 C CA . LEU A 1 90 ? -10.723 -0.412 -1.182 1.00 91.19 90 LEU A CA 1
ATOM 723 C C . LEU A 1 90 ? -11.183 0.706 -2.126 1.00 91.19 90 LEU A C 1
ATOM 725 O O . LEU A 1 90 ? -12.366 1.042 -2.152 1.00 91.19 90 LEU A O 1
ATOM 729 N N . CYS A 1 91 ? -10.269 1.262 -2.920 1.00 88.62 91 CYS A N 1
ATOM 730 C CA . CYS A 1 91 ? -10.514 2.398 -3.800 1.00 88.62 91 CYS A CA 1
ATOM 731 C C . CYS A 1 91 ? -10.325 1.973 -5.267 1.00 88.62 91 CYS A C 1
ATOM 733 O O . CYS A 1 91 ? -9.255 2.197 -5.839 1.00 88.62 91 CYS A O 1
ATOM 735 N N . PRO A 1 92 ? 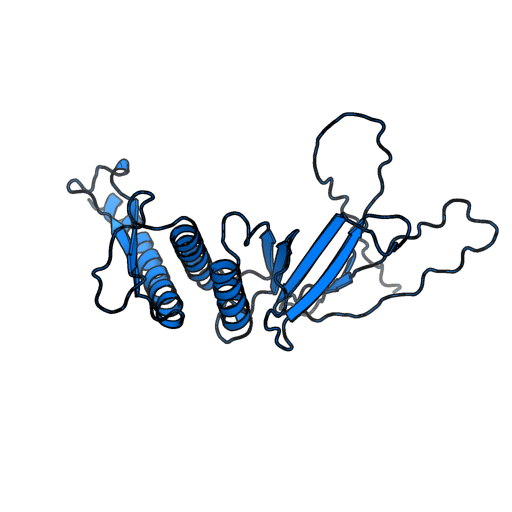-11.323 1.353 -5.915 1.00 82.75 92 PRO A N 1
ATOM 736 C CA . PRO A 1 92 ? -11.197 0.940 -7.307 1.00 82.75 92 PRO A CA 1
ATOM 737 C C . PRO A 1 92 ? -11.147 2.163 -8.232 1.00 82.75 92 PRO A C 1
ATOM 739 O O . PRO A 1 92 ? -12.028 3.020 -8.204 1.00 82.75 92 PRO A O 1
ATOM 742 N N . VAL A 1 93 ? -10.121 2.232 -9.076 1.00 85.12 93 VAL A N 1
ATOM 743 C CA . VAL A 1 93 ? -9.924 3.293 -10.078 1.00 85.12 93 VAL A CA 1
ATOM 744 C C . VAL A 1 93 ? -9.412 2.667 -11.380 1.00 85.12 93 VAL A C 1
ATOM 746 O O . VAL A 1 93 ? -8.832 1.585 -11.339 1.00 85.12 93 VAL A O 1
ATOM 749 N N . PRO A 1 94 ? -9.608 3.292 -12.555 1.00 82.25 94 PRO A N 1
ATOM 750 C CA . PRO A 1 94 ? -9.167 2.702 -13.822 1.00 82.25 94 PRO A CA 1
ATOM 751 C C . PRO A 1 94 ? -7.639 2.575 -13.925 1.00 82.25 94 PRO A C 1
ATOM 753 O O . PRO A 1 94 ? -7.137 1.619 -14.514 1.00 82.25 94 PRO A O 1
ATOM 756 N N . PHE A 1 95 ? -6.894 3.518 -13.343 1.00 89.38 95 PHE A N 1
ATOM 757 C CA . PHE A 1 95 ? -5.438 3.463 -13.284 1.00 89.38 95 PHE A CA 1
ATOM 758 C C . PHE A 1 95 ? -4.877 4.253 -12.098 1.00 89.38 95 PHE A C 1
ATOM 760 O O . PHE A 1 95 ? -5.559 5.105 -11.525 1.00 89.38 95 PHE A O 1
ATOM 767 N N . ARG A 1 96 ? -3.618 3.978 -11.749 1.00 88.88 96 ARG A N 1
ATOM 768 C CA . ARG A 1 96 ? -2.840 4.689 -10.730 1.00 88.88 96 ARG A CA 1
ATOM 769 C C . ARG A 1 96 ? -1.433 4.964 -11.232 1.00 88.88 96 ARG A C 1
ATOM 771 O O . ARG A 1 96 ? -0.809 4.083 -11.815 1.00 88.88 96 ARG A O 1
ATOM 778 N N . CYS A 1 97 ? -0.936 6.160 -10.949 1.00 89.81 97 CYS A N 1
ATOM 779 C CA . CYS A 1 97 ? 0.463 6.512 -11.141 1.00 89.81 97 CYS A CA 1
ATOM 780 C C . CYS A 1 97 ? 1.137 6.584 -9.773 1.00 89.81 97 CYS A C 1
ATOM 782 O O . CYS A 1 97 ? 0.591 7.180 -8.846 1.00 89.81 97 CYS A O 1
ATOM 784 N N . VAL A 1 98 ? 2.290 5.947 -9.652 1.00 86.56 98 VAL A N 1
ATOM 785 C CA . VAL A 1 98 ? 3.121 5.929 -8.454 1.00 86.56 98 VAL A CA 1
ATOM 786 C C . VAL A 1 98 ? 4.497 6.398 -8.884 1.00 86.56 98 VAL A C 1
ATOM 788 O O . VAL A 1 98 ? 5.087 5.804 -9.781 1.00 86.56 98 VAL A O 1
ATOM 791 N N . ASP A 1 99 ? 4.985 7.463 -8.268 1.00 86.81 99 ASP A N 1
ATOM 792 C CA . ASP A 1 99 ? 6.320 7.995 -8.516 1.00 86.81 99 ASP A CA 1
ATOM 793 C C . ASP A 1 99 ? 7.196 7.789 -7.278 1.00 86.81 99 ASP A C 1
ATOM 795 O O . ASP A 1 99 ? 6.677 7.661 -6.167 1.00 86.81 99 ASP A O 1
ATOM 799 N N . GLU A 1 100 ? 8.508 7.701 -7.485 1.00 76.94 100 GLU A N 1
ATOM 800 C CA . GLU A 1 100 ? 9.535 7.650 -6.433 1.00 76.94 100 GLU A CA 1
ATOM 801 C C . GLU A 1 100 ? 9.345 6.565 -5.359 1.00 76.94 100 GLU A C 1
ATOM 803 O O . GLU A 1 100 ? 9.877 6.660 -4.252 1.00 76.94 100 GLU A O 1
ATOM 808 N N . ILE A 1 101 ? 8.648 5.475 -5.694 1.00 70.69 101 ILE A N 1
ATOM 809 C CA . ILE A 1 101 ? 8.331 4.386 -4.756 1.00 70.69 101 ILE A CA 1
ATOM 810 C C . ILE A 1 101 ? 9.565 3.779 -4.072 1.00 70.69 101 ILE A C 1
ATOM 812 O O . ILE A 1 101 ? 9.458 3.191 -3.000 1.00 70.69 101 ILE A O 1
ATOM 816 N N . ASN A 1 102 ? 10.735 3.891 -4.694 1.00 68.62 102 ASN A N 1
ATOM 817 C CA . ASN A 1 102 ? 11.982 3.296 -4.240 1.00 68.62 102 ASN A CA 1
ATOM 818 C C . ASN A 1 102 ? 12.983 4.279 -3.611 1.00 68.62 102 ASN A C 1
ATOM 820 O O . ASN A 1 102 ? 14.118 3.880 -3.332 1.00 68.62 102 ASN A O 1
ATOM 824 N N . GLN A 1 103 ? 12.608 5.537 -3.366 1.00 71.88 103 GLN A N 1
ATOM 825 C CA . GLN A 1 103 ? 13.493 6.465 -2.661 1.00 71.88 103 GLN A CA 1
ATOM 826 C C . GLN A 1 103 ? 13.537 6.171 -1.153 1.00 71.88 103 GLN A C 1
ATOM 828 O O . GLN A 1 103 ? 12.539 5.827 -0.525 1.00 71.88 103 GLN A O 1
ATOM 833 N N . GLY A 1 104 ? 14.727 6.288 -0.555 1.00 69.19 104 GLY A N 1
ATOM 834 C CA . GLY A 1 104 ? 14.919 6.102 0.889 1.00 69.19 104 GLY A CA 1
ATOM 835 C C . GLY A 1 104 ? 14.917 4.646 1.377 1.00 69.19 104 GLY A C 1
ATOM 836 O O . GLY A 1 104 ? 14.836 4.417 2.584 1.00 69.19 104 GLY A O 1
ATOM 837 N N . MET A 1 105 ? 15.022 3.663 0.474 1.00 75.62 105 MET A N 1
ATOM 838 C CA . MET A 1 105 ? 15.151 2.239 0.812 1.00 75.62 105 MET A CA 1
ATOM 839 C C . MET A 1 105 ? 16.493 1.660 0.358 1.00 75.62 105 MET A C 1
ATOM 841 O O . MET A 1 105 ? 17.042 2.036 -0.678 1.00 75.62 105 MET A O 1
ATOM 845 N N . ASP A 1 106 ? 17.019 0.712 1.134 1.00 81.25 106 ASP A N 1
ATOM 846 C CA . ASP A 1 106 ? 18.136 -0.119 0.692 1.00 81.25 106 ASP A CA 1
ATOM 847 C C . ASP A 1 106 ? 17.692 -1.117 -0.405 1.00 81.25 106 ASP A C 1
ATOM 849 O O . ASP A 1 106 ? 16.500 -1.421 -0.533 1.00 81.25 106 ASP A O 1
ATOM 853 N N . PRO A 1 107 ? 18.634 -1.679 -1.187 1.00 82.81 107 PRO A N 1
ATOM 854 C CA . PRO A 1 107 ? 18.307 -2.605 -2.273 1.00 82.81 107 PRO A CA 1
ATOM 855 C C . PRO A 1 107 ? 17.566 -3.885 -1.848 1.00 82.81 107 PRO A C 1
ATOM 857 O O . PRO A 1 107 ? 16.915 -4.517 -2.682 1.00 82.81 107 PRO A O 1
ATOM 860 N N . VAL A 1 108 ? 17.677 -4.312 -0.585 1.00 83.19 108 VAL A N 1
ATOM 861 C CA . VAL A 1 108 ? 17.017 -5.531 -0.092 1.00 83.19 108 VAL A CA 1
ATOM 862 C C . VAL A 1 108 ? 15.531 -5.261 0.124 1.00 83.19 108 VAL A C 1
ATOM 864 O O . VAL A 1 108 ? 14.690 -6.038 -0.332 1.00 83.19 108 VAL A O 1
ATOM 867 N N . ASN A 1 109 ? 15.203 -4.152 0.781 1.00 80.00 109 ASN A N 1
ATOM 868 C CA . ASN A 1 109 ? 13.827 -3.738 1.036 1.00 80.00 109 ASN A CA 1
ATOM 869 C C . ASN A 1 109 ? 13.122 -3.268 -0.243 1.00 80.00 109 ASN A C 1
ATOM 871 O O . ASN A 1 109 ? 11.978 -3.657 -0.482 1.00 80.00 109 ASN A O 1
ATOM 875 N N . GLU A 1 110 ? 13.828 -2.538 -1.110 1.00 83.12 110 GLU A N 1
ATOM 876 C CA . GLU A 1 110 ? 13.332 -2.121 -2.427 1.00 83.12 110 GLU A CA 1
ATOM 877 C C . GLU A 1 110 ? 12.896 -3.337 -3.270 1.00 83.12 110 GLU A C 1
ATOM 879 O O . GLU A 1 110 ? 11.804 -3.339 -3.841 1.00 83.12 110 GLU A O 1
ATOM 884 N N . ARG A 1 111 ? 13.685 -4.422 -3.274 1.00 85.62 111 ARG A N 1
ATOM 885 C CA . ARG A 1 111 ? 13.322 -5.669 -3.966 1.00 85.62 111 ARG A CA 1
ATOM 886 C C . ARG A 1 111 ? 12.075 -6.322 -3.382 1.00 85.62 111 ARG A C 1
ATOM 888 O O . ARG A 1 111 ? 11.201 -6.725 -4.141 1.00 85.62 111 ARG A O 1
ATOM 895 N N . LYS A 1 112 ? 11.993 -6.439 -2.053 1.00 83.25 112 LYS A N 1
ATOM 896 C CA . LYS A 1 112 ? 10.839 -7.059 -1.383 1.00 83.25 112 LYS A CA 1
ATOM 897 C C . LYS A 1 112 ? 9.545 -6.322 -1.718 1.00 83.25 112 LYS A C 1
ATOM 899 O O . LYS A 1 112 ? 8.560 -6.963 -2.065 1.00 83.25 112 LYS A O 1
ATOM 904 N N . ILE A 1 113 ? 9.559 -4.990 -1.652 1.00 84.25 113 ILE A N 1
ATOM 905 C CA . ILE A 1 113 ? 8.393 -4.170 -1.999 1.00 84.25 113 ILE A CA 1
ATOM 906 C C . ILE A 1 113 ? 8.008 -4.337 -3.458 1.00 84.25 113 ILE A C 1
ATOM 908 O O . ILE A 1 113 ? 6.826 -4.506 -3.749 1.00 84.25 113 ILE A O 1
ATOM 912 N N . PHE A 1 114 ? 8.986 -4.330 -4.362 1.00 85.50 114 PHE A N 1
ATOM 913 C CA . PHE A 1 114 ? 8.709 -4.533 -5.775 1.00 85.50 114 PHE A CA 1
ATOM 914 C C . PHE A 1 114 ? 8.059 -5.897 -6.042 1.00 85.50 114 PHE A C 1
ATOM 916 O O . PHE A 1 114 ? 7.041 -5.952 -6.728 1.00 85.50 114 PHE A O 1
ATOM 923 N N . ASP A 1 115 ? 8.601 -6.973 -5.464 1.00 85.31 115 ASP A N 1
ATOM 924 C CA . ASP A 1 115 ? 8.069 -8.329 -5.630 1.00 85.31 115 ASP A CA 1
ATOM 925 C C . ASP A 1 115 ? 6.622 -8.420 -5.104 1.00 85.31 115 ASP A C 1
ATOM 927 O O . ASP A 1 115 ? 5.731 -8.840 -5.842 1.00 85.31 115 ASP A O 1
ATOM 931 N N . ILE A 1 116 ? 6.344 -7.926 -3.887 1.00 84.81 116 ILE A N 1
ATOM 932 C CA . ILE A 1 116 ? 4.974 -7.889 -3.334 1.00 84.81 116 ILE A CA 1
ATOM 933 C C . ILE A 1 116 ? 4.042 -7.088 -4.229 1.00 84.81 116 ILE A C 1
ATOM 935 O O . ILE A 1 116 ? 2.896 -7.482 -4.445 1.00 84.81 116 ILE A O 1
ATOM 939 N N . MET A 1 117 ? 4.499 -5.933 -4.707 1.00 85.62 117 MET A N 1
ATOM 940 C CA . MET A 1 117 ? 3.679 -5.057 -5.521 1.00 85.62 117 MET A CA 1
ATOM 941 C C . MET A 1 117 ? 3.341 -5.743 -6.839 1.00 85.62 117 MET A C 1
ATOM 943 O O . MET A 1 117 ? 2.169 -5.845 -7.180 1.00 85.62 117 MET A O 1
ATOM 947 N N . VAL A 1 118 ? 4.322 -6.294 -7.549 1.00 85.06 118 VAL A N 1
ATOM 948 C CA . VAL A 1 118 ? 4.063 -7.043 -8.781 1.00 85.06 118 VAL A CA 1
ATOM 949 C C . VAL A 1 118 ? 3.123 -8.218 -8.524 1.00 85.06 118 VAL A C 1
ATOM 951 O O . VAL A 1 118 ? 2.161 -8.366 -9.277 1.00 85.06 118 VAL A O 1
ATOM 954 N N . ASP A 1 119 ? 3.335 -9.004 -7.471 1.00 86.12 119 ASP A N 1
ATOM 955 C CA . ASP A 1 119 ? 2.503 -10.172 -7.161 1.00 86.12 119 ASP A CA 1
ATOM 956 C C . ASP A 1 119 ? 1.066 -9.778 -6.795 1.00 86.12 119 ASP A C 1
ATOM 958 O O . ASP A 1 119 ? 0.107 -10.332 -7.336 1.00 86.12 119 ASP A O 1
ATOM 962 N N . THR A 1 120 ? 0.899 -8.767 -5.942 1.00 85.50 120 THR A N 1
ATOM 963 C CA . THR A 1 120 ? -0.416 -8.285 -5.494 1.00 85.50 120 THR A CA 1
ATOM 964 C C . THR A 1 120 ? -1.178 -7.632 -6.641 1.00 85.50 120 THR A C 1
ATOM 966 O O . THR A 1 120 ? -2.351 -7.927 -6.865 1.00 85.50 120 THR A O 1
ATOM 969 N N . LEU A 1 121 ? -0.508 -6.772 -7.410 1.00 87.25 121 LEU A N 1
ATOM 970 C CA . LEU A 1 121 ? -1.118 -6.091 -8.545 1.00 87.25 121 LEU A CA 1
ATOM 971 C C . LEU A 1 121 ? -1.403 -7.055 -9.695 1.00 87.25 121 LEU A C 1
ATOM 973 O O . LEU A 1 121 ? -2.348 -6.844 -10.440 1.00 87.25 121 LEU A O 1
ATOM 977 N N . SER A 1 122 ? -0.627 -8.122 -9.858 1.00 84.56 122 SER A N 1
ATOM 978 C CA . SER A 1 122 ? -0.838 -9.095 -10.936 1.00 84.56 122 SER A CA 1
ATOM 979 C C . SER A 1 122 ? -1.735 -10.265 -10.539 1.00 84.56 122 SER A C 1
ATOM 981 O O . SER A 1 122 ? -2.045 -11.094 -11.399 1.00 84.56 122 SER A O 1
ATOM 983 N N . GLY A 1 123 ? -2.128 -10.361 -9.271 1.00 83.50 123 GLY A N 1
ATOM 984 C CA . GLY A 1 123 ? -2.899 -11.468 -8.722 1.00 83.50 123 GLY A CA 1
ATOM 985 C C . GLY A 1 123 ? -4.403 -11.347 -8.962 1.00 83.50 123 GLY A C 1
ATOM 986 O O . GLY A 1 123 ? -4.868 -11.087 -10.077 1.00 83.50 123 GLY A O 1
ATOM 987 N N . GLU A 1 124 ? -5.155 -11.566 -7.889 1.00 78.06 124 GLU A N 1
ATOM 988 C CA . GLU A 1 124 ? -6.613 -11.480 -7.824 1.00 78.06 124 GLU A CA 1
ATOM 989 C C . GLU A 1 124 ? -7.025 -10.356 -6.862 1.00 78.06 124 GLU A C 1
ATOM 991 O O . GLU A 1 124 ? -6.279 -10.013 -5.948 1.00 78.06 124 GLU A O 1
ATOM 996 N N . GLY A 1 125 ? -8.219 -9.791 -7.050 1.00 82.06 125 GLY A N 1
ATOM 997 C CA . GLY A 1 125 ? -8.737 -8.692 -6.224 1.00 82.06 125 GLY A CA 1
ATOM 998 C C . GLY A 1 125 ? -9.019 -7.422 -7.022 1.00 82.06 125 GLY A C 1
ATOM 999 O O . GLY A 1 125 ? -9.059 -7.436 -8.258 1.00 82.06 125 GLY A O 1
ATOM 1000 N N . ASN A 1 126 ? -9.269 -6.320 -6.320 1.00 84.19 126 ASN A N 1
ATOM 1001 C CA . ASN A 1 126 ? -9.552 -5.029 -6.945 1.00 84.19 126 ASN A CA 1
ATOM 1002 C C . ASN A 1 126 ? -8.280 -4.349 -7.454 1.00 84.19 126 ASN A C 1
ATOM 1004 O O . ASN A 1 126 ? -8.321 -3.728 -8.521 1.00 84.19 126 ASN A O 1
ATOM 1008 N N . LEU A 1 127 ? -7.146 -4.526 -6.767 1.00 86.44 127 LEU A N 1
ATOM 1009 C CA . LEU A 1 127 ? -5.846 -4.051 -7.245 1.00 86.44 127 LEU A CA 1
ATOM 1010 C C . LEU A 1 127 ? -5.515 -4.624 -8.635 1.00 86.44 127 LEU A C 1
ATOM 1012 O O . LEU A 1 127 ? -5.093 -3.883 -9.520 1.00 86.44 127 LEU A O 1
ATOM 1016 N N . ALA A 1 128 ? -5.824 -5.902 -8.882 1.00 85.94 128 ALA A N 1
ATOM 1017 C CA . ALA A 1 128 ? -5.575 -6.562 -10.166 1.00 85.94 128 ALA A CA 1
ATOM 1018 C C . ALA A 1 128 ? -6.432 -6.065 -11.342 1.00 85.94 128 ALA A C 1
ATOM 1020 O O . ALA A 1 128 ? -6.124 -6.331 -12.506 1.00 85.94 128 ALA A O 1
ATOM 1021 N N . LYS A 1 129 ? -7.513 -5.334 -11.056 1.00 85.56 129 LYS A N 1
ATOM 1022 C CA . LYS A 1 129 ? -8.367 -4.698 -12.073 1.00 85.56 129 LYS A CA 1
ATOM 1023 C C . LYS A 1 129 ? -7.881 -3.296 -12.442 1.00 85.56 129 LYS A C 1
ATOM 1025 O O . LYS A 1 129 ? -8.345 -2.742 -13.435 1.00 85.56 129 LYS A O 1
ATOM 1030 N N . THR A 1 130 ? -6.975 -2.733 -11.647 1.00 86.56 130 THR A N 1
ATOM 1031 C CA . THR A 1 130 ? -6.422 -1.392 -11.828 1.00 86.56 130 THR A CA 1
ATOM 1032 C C . THR A 1 130 ? -5.105 -1.485 -12.598 1.00 86.56 130 THR A C 1
ATOM 1034 O O . THR A 1 130 ? -4.281 -2.368 -12.342 1.00 86.56 130 THR A O 1
ATOM 1037 N N . GLN A 1 131 ? -4.887 -0.576 -13.547 1.00 88.88 131 GLN A N 1
ATOM 1038 C CA . GLN A 1 131 ? -3.598 -0.446 -14.227 1.00 88.88 131 GLN A CA 1
ATOM 1039 C C . GLN A 1 131 ? -2.654 0.446 -13.422 1.00 88.88 131 GLN A C 1
ATOM 1041 O O . GLN A 1 131 ? -3.037 1.539 -13.014 1.00 88.88 131 GLN A O 1
ATOM 1046 N N . TYR A 1 132 ? -1.414 0.014 -13.229 1.00 90.00 132 TYR A N 1
ATOM 1047 C CA . TYR A 1 132 ? -0.422 0.783 -12.481 1.00 90.00 132 TYR A CA 1
ATOM 1048 C C . TYR A 1 132 ? 0.687 1.277 -13.389 1.00 90.00 132 TYR A C 1
ATOM 1050 O O . TYR A 1 132 ? 1.201 0.521 -14.208 1.00 90.00 132 TYR A O 1
ATOM 1058 N N . PHE A 1 133 ? 1.068 2.529 -13.194 1.00 89.88 133 PHE A N 1
ATOM 1059 C CA . PHE A 1 133 ? 2.224 3.174 -13.791 1.00 89.88 133 PHE A CA 1
ATOM 1060 C C . PHE A 1 133 ? 3.190 3.502 -12.664 1.00 89.88 133 PHE A C 1
ATOM 1062 O O . PHE A 1 133 ? 2.871 4.315 -11.804 1.00 89.88 133 PHE A O 1
ATOM 1069 N N . LEU A 1 134 ? 4.340 2.847 -12.643 1.00 87.44 134 LEU A N 1
ATOM 1070 C CA . LEU A 1 134 ? 5.392 3.083 -11.667 1.00 87.44 134 LEU A CA 1
ATOM 1071 C C . LEU A 1 134 ? 6.507 3.838 -12.372 1.00 87.44 134 LEU A C 1
ATOM 1073 O O . LEU A 1 134 ? 7.106 3.326 -13.320 1.00 87.44 134 LEU A O 1
ATOM 1077 N N . LEU A 1 135 ? 6.754 5.051 -11.918 1.00 86.75 135 LEU A N 1
ATOM 1078 C CA . LEU A 1 135 ? 7.826 5.906 -12.385 1.00 86.75 135 LEU A CA 1
ATOM 1079 C C . LEU A 1 135 ? 8.976 5.779 -11.396 1.00 86.75 135 LEU A C 1
ATOM 1081 O O . LEU A 1 135 ? 8.794 5.887 -10.183 1.00 86.75 135 LEU A O 1
ATOM 1085 N N . THR A 1 136 ? 10.160 5.473 -11.912 1.00 81.44 136 THR A N 1
ATOM 1086 C CA . THR A 1 136 ? 11.359 5.451 -11.087 1.00 81.44 136 THR A CA 1
ATOM 1087 C C . THR A 1 136 ? 12.605 5.829 -11.888 1.00 81.44 136 THR A C 1
ATOM 1089 O O . THR A 1 136 ? 12.773 5.377 -13.026 1.00 81.44 136 THR A O 1
ATOM 1092 N N . PRO A 1 137 ? 13.520 6.630 -11.310 1.00 74.75 137 PRO A N 1
ATOM 1093 C CA . PRO A 1 137 ? 14.822 6.900 -11.916 1.00 74.75 137 PRO A CA 1
ATOM 1094 C C . PRO A 1 137 ? 15.792 5.714 -11.779 1.00 74.75 137 PRO A C 1
ATOM 1096 O O . PRO A 1 137 ? 16.849 5.699 -12.405 1.00 74.75 137 PRO A O 1
ATOM 1099 N N . LYS A 1 138 ? 15.466 4.715 -10.948 1.00 74.00 138 LYS A N 1
ATOM 1100 C CA . LYS A 1 138 ? 16.353 3.599 -10.610 1.00 74.00 138 LYS A CA 1
ATOM 1101 C C . LYS A 1 138 ? 15.571 2.295 -10.611 1.00 74.00 138 LYS A C 1
ATOM 1103 O O . LYS A 1 138 ? 14.588 2.160 -9.902 1.00 74.00 138 LYS A O 1
ATOM 1108 N N . LEU A 1 139 ? 16.043 1.297 -11.348 1.00 74.12 139 LEU A N 1
ATOM 1109 C CA . LEU A 1 139 ? 15.479 -0.048 -11.294 1.00 74.12 139 LEU A CA 1
ATOM 1110 C C . LEU A 1 139 ? 16.538 -1.017 -10.774 1.00 74.12 139 LEU A C 1
ATOM 1112 O O . LEU A 1 139 ? 17.657 -1.049 -11.289 1.00 74.12 139 LEU A O 1
ATOM 1116 N N . LEU A 1 140 ? 16.200 -1.817 -9.762 1.00 73.94 140 LEU A N 1
ATOM 1117 C CA . LEU A 1 140 ? 17.095 -2.880 -9.311 1.00 73.94 140 LEU A CA 1
ATOM 1118 C C . LEU A 1 140 ? 17.316 -3.916 -10.414 1.00 73.94 140 LEU A C 1
ATOM 1120 O O . LEU A 1 140 ? 16.411 -4.283 -11.163 1.00 73.94 140 LEU A O 1
ATOM 1124 N N . HIS A 1 141 ? 18.532 -4.448 -10.476 1.00 77.12 141 HIS A N 1
ATOM 1125 C CA . HIS A 1 141 ? 18.849 -5.538 -11.391 1.00 77.12 141 HIS A CA 1
ATOM 1126 C C . HIS A 1 141 ? 18.209 -6.849 -10.923 1.00 77.12 141 HIS A C 1
ATOM 1128 O O . HIS A 1 141 ? 18.116 -7.115 -9.724 1.00 77.12 141 HIS A O 1
ATOM 1134 N N . GLY A 1 142 ? 17.796 -7.698 -11.865 1.00 76.12 142 GLY A N 1
ATOM 1135 C CA . GLY A 1 142 ? 17.254 -9.026 -11.559 1.00 76.12 142 GLY A CA 1
ATOM 1136 C C . GLY A 1 142 ? 15.926 -9.005 -10.797 1.00 76.12 142 GLY A C 1
ATOM 1137 O O . GLY A 1 142 ? 15.689 -9.897 -9.986 1.00 76.12 142 GLY A O 1
ATOM 1138 N N . LEU A 1 143 ? 15.097 -7.972 -10.972 1.00 78.06 143 LEU A N 1
ATOM 1139 C CA . LEU A 1 143 ? 13.711 -7.983 -10.493 1.00 78.06 143 LEU A CA 1
ATOM 1140 C C . LEU A 1 143 ? 12.894 -9.046 -11.235 1.00 78.06 143 LEU A C 1
ATOM 1142 O O . LEU A 1 143 ? 13.161 -9.352 -12.401 1.00 78.06 143 LEU A O 1
ATOM 1146 N N . LYS A 1 144 ? 11.899 -9.613 -10.552 1.00 78.25 144 LYS A N 1
ATOM 1147 C CA . LYS A 1 144 ? 10.991 -10.588 -11.154 1.00 78.25 144 LYS A CA 1
ATOM 1148 C C . LYS A 1 144 ? 9.873 -9.856 -11.882 1.00 78.25 144 LYS A C 1
ATOM 1150 O O . LYS A 1 144 ? 9.182 -9.020 -11.313 1.00 78.25 144 LYS A O 1
ATOM 1155 N N . PHE A 1 145 ? 9.674 -10.216 -13.141 1.00 83.12 145 PHE A N 1
ATOM 1156 C CA . PHE A 1 145 ? 8.576 -9.714 -13.954 1.00 83.12 145 PHE A CA 1
ATOM 1157 C C . PHE A 1 145 ? 7.708 -10.885 -14.398 1.00 83.12 145 PHE A C 1
ATOM 1159 O O . PHE A 1 145 ? 8.217 -11.949 -14.753 1.00 83.12 145 PHE A O 1
ATOM 1166 N N . ASN A 1 146 ? 6.394 -10.687 -14.396 1.00 82.94 146 ASN A N 1
ATOM 1167 C CA . ASN A 1 146 ? 5.444 -11.627 -14.980 1.00 82.94 146 ASN A CA 1
ATOM 1168 C C . ASN A 1 146 ? 4.851 -11.041 -16.275 1.00 82.94 146 ASN A C 1
ATOM 1170 O O . ASN A 1 146 ? 5.121 -9.898 -16.640 1.00 82.94 146 ASN A O 1
ATOM 1174 N N . ARG A 1 147 ? 4.013 -11.814 -16.976 1.00 82.94 147 ARG A N 1
ATOM 1175 C CA . ARG A 1 147 ? 3.432 -11.410 -18.273 1.00 82.94 147 ARG A CA 1
ATOM 1176 C C . ARG A 1 147 ? 2.525 -10.171 -18.211 1.00 82.94 147 ARG A C 1
ATOM 1178 O O . ARG A 1 147 ? 2.209 -9.623 -19.261 1.00 82.94 147 ARG A O 1
ATOM 1185 N N . LYS A 1 148 ? 2.078 -9.754 -17.022 1.00 84.62 148 LYS A N 1
ATOM 1186 C CA . LYS A 1 148 ? 1.250 -8.555 -16.818 1.00 84.62 148 LYS A CA 1
ATOM 1187 C C . LYS A 1 148 ? 2.086 -7.292 -16.591 1.00 84.62 148 LYS A C 1
ATOM 1189 O O . LYS A 1 148 ? 1.502 -6.216 -16.471 1.00 84.62 148 LYS A O 1
ATOM 1194 N N . VAL A 1 149 ? 3.416 -7.407 -16.529 1.00 85.94 149 VAL A N 1
ATOM 1195 C CA . VAL A 1 149 ? 4.323 -6.272 -16.348 1.00 85.94 149 VAL A CA 1
ATOM 1196 C C . VAL A 1 149 ? 5.026 -5.933 -17.658 1.00 85.94 149 VAL A C 1
ATOM 1198 O O . VAL A 1 149 ? 5.581 -6.797 -18.330 1.00 85.94 149 VAL A O 1
ATOM 1201 N N . THR A 1 150 ? 5.026 -4.652 -18.004 1.00 85.69 150 THR A N 1
ATOM 1202 C CA . THR A 1 150 ? 5.777 -4.074 -19.121 1.00 85.69 150 THR A CA 1
ATOM 1203 C C . THR A 1 150 ? 6.759 -3.051 -18.571 1.00 85.69 150 THR A C 1
ATOM 1205 O O . THR A 1 150 ? 6.369 -2.206 -17.774 1.00 85.69 150 THR A O 1
ATOM 1208 N N . VAL A 1 151 ? 8.013 -3.079 -19.018 1.00 84.81 151 VAL A N 1
ATOM 1209 C CA . VAL A 1 151 ? 9.017 -2.069 -18.657 1.00 84.81 151 VAL A CA 1
ATOM 1210 C C . VAL A 1 151 ? 9.334 -1.228 -19.886 1.00 84.81 151 VAL A C 1
ATOM 1212 O O . VAL A 1 151 ? 9.649 -1.769 -20.945 1.00 84.81 151 VAL A O 1
ATOM 1215 N N . GLN A 1 152 ? 9.246 0.090 -19.748 1.00 83.56 152 GLN A N 1
ATOM 1216 C CA . GLN A 1 152 ? 9.667 1.063 -20.748 1.00 83.56 152 GLN A CA 1
ATOM 1217 C C . GLN A 1 152 ? 10.800 1.904 -20.171 1.00 83.56 152 GLN A C 1
ATOM 1219 O O . GLN A 1 152 ? 10.692 2.432 -19.068 1.00 83.56 152 GLN A O 1
ATOM 1224 N N . ILE A 1 153 ? 11.892 2.021 -20.919 1.00 81.44 153 ILE A N 1
ATOM 1225 C CA . ILE A 1 153 ? 13.030 2.859 -20.548 1.00 81.44 153 ILE A CA 1
ATOM 1226 C C . ILE A 1 153 ? 12.994 4.078 -21.458 1.00 81.44 153 ILE A C 1
ATOM 1228 O O . ILE A 1 153 ? 13.118 3.957 -22.677 1.00 81.44 153 ILE A O 1
ATOM 1232 N N . VAL A 1 154 ? 12.782 5.243 -20.858 1.00 79.62 154 VAL A N 1
ATOM 1233 C CA . VAL A 1 154 ? 12.738 6.524 -21.553 1.00 79.62 154 VAL A CA 1
ATOM 1234 C C . VAL A 1 154 ? 14.118 7.157 -21.462 1.00 79.62 154 VAL A C 1
ATOM 1236 O O . VAL A 1 154 ? 14.617 7.436 -20.370 1.00 79.62 154 VAL A O 1
ATOM 1239 N N . HIS A 1 155 ? 14.731 7.368 -22.623 1.00 76.81 155 HIS A N 1
ATOM 1240 C CA . HIS A 1 155 ? 16.001 8.067 -22.759 1.00 76.81 155 HIS A CA 1
ATOM 1241 C C . HIS A 1 155 ? 15.741 9.533 -23.080 1.00 76.81 155 HIS A C 1
ATOM 1243 O O . HIS A 1 155 ? 14.979 9.838 -23.996 1.00 76.81 155 HIS A O 1
ATOM 1249 N N . ASN A 1 156 ? 16.395 10.428 -22.344 1.00 71.19 156 ASN A N 1
ATOM 1250 C CA . ASN A 1 156 ? 16.405 11.843 -22.683 1.00 71.19 156 ASN A CA 1
ATOM 1251 C C . ASN A 1 156 ? 17.687 12.162 -23.468 1.00 71.19 156 ASN A C 1
ATOM 1253 O O . ASN A 1 156 ? 18.765 12.262 -22.880 1.00 71.19 156 ASN A O 1
ATOM 1257 N N . GLY A 1 157 ? 17.581 12.255 -24.795 1.00 66.00 157 GLY A N 1
ATOM 1258 C CA . GLY A 1 157 ? 18.694 12.617 -25.673 1.00 66.00 157 GLY A CA 1
ATOM 1259 C C . GLY A 1 157 ? 18.363 12.465 -27.159 1.00 66.00 157 GLY A C 1
ATOM 1260 O O . GLY A 1 157 ? 17.592 11.589 -27.542 1.00 66.00 157 GLY A O 1
ATOM 1261 N N . ALA A 1 158 ? 18.974 13.307 -27.998 1.00 65.44 158 ALA A N 1
ATOM 1262 C CA . ALA A 1 158 ? 18.809 13.265 -29.457 1.00 65.44 158 ALA A CA 1
ATOM 1263 C C . ALA A 1 158 ? 19.406 11.996 -30.097 1.00 65.44 158 ALA A C 1
ATOM 1265 O O . ALA A 1 158 ? 19.025 11.608 -31.198 1.00 65.44 158 ALA A O 1
ATOM 1266 N N . THR A 1 159 ? 20.348 11.342 -29.413 1.00 63.62 159 THR A N 1
ATOM 1267 C CA . THR A 1 159 ? 20.985 10.097 -29.853 1.00 63.62 159 THR A CA 1
ATOM 1268 C C . THR A 1 159 ? 21.095 9.112 -28.691 1.00 63.62 159 THR A C 1
ATOM 1270 O O . THR A 1 159 ? 21.387 9.487 -27.554 1.00 63.62 159 THR A O 1
ATOM 1273 N N . LEU A 1 160 ? 20.861 7.828 -28.977 1.00 63.28 160 LEU A N 1
ATOM 1274 C CA . LEU A 1 160 ? 21.082 6.730 -28.035 1.00 63.28 160 LEU A CA 1
ATOM 1275 C C . LEU A 1 160 ? 22.587 6.433 -27.974 1.00 63.28 160 LEU A C 1
ATOM 1277 O O . LEU A 1 160 ? 23.073 5.537 -28.658 1.00 63.28 160 LEU A O 1
ATOM 1281 N N . SER A 1 161 ? 23.343 7.217 -27.206 1.00 61.38 161 SER A N 1
ATOM 1282 C CA . SER A 1 161 ? 24.747 6.905 -26.920 1.00 61.38 161 SER A CA 1
ATOM 1283 C C . SER A 1 161 ? 24.851 5.890 -25.777 1.00 61.38 161 SER A C 1
ATOM 1285 O O . SER A 1 161 ? 24.019 5.875 -24.863 1.00 61.38 161 SER A O 1
ATOM 1287 N N . GLU A 1 162 ? 25.890 5.048 -25.795 1.00 57.97 162 GLU A N 1
ATOM 1288 C CA . GLU A 1 162 ? 26.136 4.040 -24.745 1.00 57.97 162 GLU A CA 1
ATOM 1289 C C . GLU A 1 162 ? 26.233 4.665 -23.334 1.00 57.97 162 GLU A C 1
ATOM 1291 O O . GLU A 1 162 ? 25.889 4.018 -22.343 1.00 57.97 162 GLU A O 1
ATOM 1296 N N . ASN A 1 163 ? 26.563 5.963 -23.253 1.00 54.81 163 ASN A N 1
ATOM 1297 C CA . ASN A 1 163 ? 26.718 6.743 -22.019 1.00 54.81 163 ASN A CA 1
ATOM 1298 C C . ASN A 1 163 ? 25.506 7.629 -21.665 1.00 54.81 163 ASN A C 1
ATOM 1300 O O . ASN A 1 163 ? 25.643 8.607 -20.935 1.00 54.81 163 ASN A O 1
ATOM 1304 N N . CYS A 1 164 ? 24.300 7.332 -22.158 1.00 54.81 164 CYS A N 1
ATOM 1305 C CA . CYS A 1 164 ? 23.107 8.094 -21.773 1.00 54.81 164 CYS A CA 1
ATOM 1306 C C . CYS A 1 164 ? 22.814 7.929 -20.262 1.00 54.81 164 CYS A C 1
ATOM 1308 O O . CYS A 1 164 ? 22.363 6.860 -19.830 1.00 54.81 164 CYS A O 1
ATOM 1310 N N . HIS A 1 165 ? 23.089 8.980 -19.476 1.00 55.84 165 HIS A N 1
ATOM 1311 C CA . HIS A 1 165 ? 22.978 9.000 -18.009 1.00 55.84 165 HIS A CA 1
ATOM 1312 C C . HIS A 1 165 ? 21.559 9.303 -17.496 1.00 55.84 165 HIS A C 1
ATOM 1314 O O . HIS A 1 165 ? 21.196 8.844 -16.416 1.00 55.84 165 HIS A O 1
ATOM 1320 N N . SER A 1 166 ? 20.737 10.013 -18.274 1.00 55.91 166 SER A N 1
ATOM 1321 C CA . SER A 1 166 ? 19.372 10.389 -17.880 1.00 55.91 166 SER A CA 1
ATOM 1322 C C . SER A 1 166 ? 18.359 9.381 -18.414 1.00 55.91 166 SER A C 1
ATOM 1324 O O . SER A 1 166 ? 17.978 9.420 -19.588 1.00 55.91 166 SER A O 1
ATOM 1326 N N . ARG A 1 167 ? 17.932 8.460 -17.545 1.00 69.69 167 ARG A N 1
ATOM 1327 C CA . ARG A 1 167 ? 16.943 7.424 -17.861 1.00 69.69 167 ARG A CA 1
ATOM 1328 C C . ARG A 1 167 ? 15.804 7.492 -16.855 1.00 69.69 167 ARG A C 1
ATOM 1330 O O . ARG A 1 167 ? 16.045 7.442 -15.654 1.00 69.69 167 ARG A O 1
ATOM 1337 N N . VAL A 1 168 ? 14.575 7.567 -17.351 1.00 72.75 168 VAL A N 1
ATOM 1338 C CA . VAL A 1 168 ? 13.381 7.343 -16.530 1.00 72.75 168 VAL A CA 1
ATOM 1339 C C . VAL A 1 168 ? 12.830 5.979 -16.899 1.00 72.75 168 VAL A C 1
ATOM 1341 O O . VAL A 1 168 ? 12.639 5.674 -18.077 1.00 72.75 168 VAL A O 1
ATOM 1344 N N . VAL A 1 169 ? 12.594 5.140 -15.899 1.00 78.94 169 VAL A N 1
ATOM 1345 C CA . VAL A 1 169 ? 11.987 3.829 -16.099 1.00 78.94 169 VAL A CA 1
ATOM 1346 C C . VAL A 1 169 ? 10.509 3.928 -15.753 1.00 78.94 169 VAL A C 1
ATOM 1348 O O . VAL A 1 169 ? 10.138 4.301 -14.642 1.00 78.94 169 VAL A O 1
ATOM 1351 N N . LEU A 1 170 ? 9.669 3.571 -16.718 1.00 81.31 170 LEU A N 1
ATOM 1352 C CA . LEU A 1 170 ? 8.234 3.423 -16.556 1.00 81.31 170 LEU A CA 1
ATOM 1353 C C . LEU A 1 170 ? 7.889 1.933 -16.529 1.00 81.31 170 LEU A C 1
ATOM 1355 O O . LEU A 1 170 ? 7.978 1.244 -17.546 1.00 81.31 170 LEU A O 1
ATOM 1359 N N . VAL A 1 171 ? 7.466 1.430 -15.375 1.00 82.00 171 VAL A N 1
ATOM 1360 C CA . VAL A 1 171 ? 6.948 0.067 -15.232 1.00 82.00 171 VAL A CA 1
ATOM 1361 C C . VAL A 1 171 ? 5.426 0.121 -15.242 1.00 82.00 171 VAL A C 1
ATOM 1363 O O . VAL A 1 171 ? 4.807 0.788 -14.421 1.00 82.00 171 VAL A O 1
ATOM 1366 N N . VAL A 1 172 ? 4.805 -0.586 -16.178 1.00 82.50 172 VAL A N 1
ATOM 1367 C CA . VAL A 1 172 ? 3.352 -0.673 -16.315 1.00 82.50 172 VAL A CA 1
ATOM 1368 C C . VAL A 1 172 ? 2.894 -2.057 -15.872 1.00 82.50 172 VAL A C 1
ATOM 1370 O O . VAL A 1 172 ? 3.307 -3.052 -16.465 1.00 82.50 172 VAL A O 1
ATOM 1373 N N . VAL A 1 173 ? 2.022 -2.139 -14.867 1.00 83.56 173 VAL A N 1
ATOM 1374 C CA . VAL A 1 173 ? 1.409 -3.397 -14.402 1.00 83.56 173 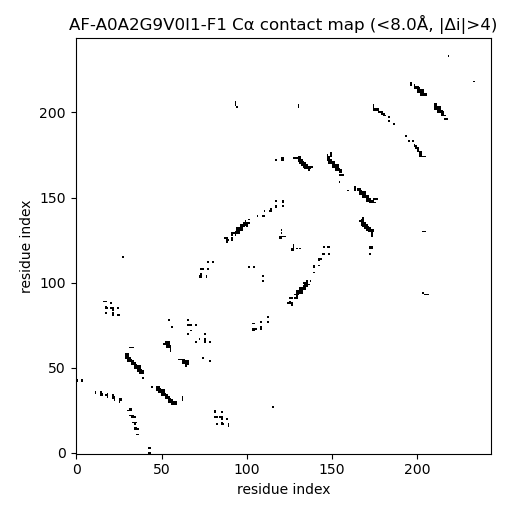VAL A CA 1
ATOM 1375 C C . VAL A 1 173 ? -0.062 -3.434 -14.808 1.00 83.56 173 VAL A C 1
ATOM 1377 O O . VAL A 1 173 ? -0.760 -2.422 -14.731 1.00 83.56 173 VAL A O 1
ATOM 1380 N N . ASN A 1 174 ? -0.530 -4.598 -15.264 1.00 81.81 174 ASN A N 1
ATOM 1381 C CA . ASN A 1 174 ? -1.860 -4.817 -15.852 1.00 81.81 174 ASN A CA 1
ATOM 1382 C C . ASN A 1 174 ? -2.134 -3.985 -17.119 1.00 81.81 174 ASN A C 1
ATOM 1384 O O . ASN A 1 174 ? -3.287 -3.772 -17.499 1.00 81.81 174 ASN A O 1
ATOM 1388 N N . GLY A 1 175 ? -1.074 -3.537 -17.794 1.00 61.38 175 GLY A N 1
ATOM 1389 C CA . GLY A 1 175 ? -1.140 -2.906 -19.108 1.00 61.38 175 GLY A CA 1
ATOM 1390 C C . GLY A 1 175 ? -0.713 -3.871 -20.208 1.00 61.38 175 GLY A C 1
ATOM 1391 O O . GLY A 1 175 ? 0.202 -4.667 -20.022 1.00 61.38 175 GLY A O 1
ATOM 1392 N N . GLU A 1 176 ? -1.349 -3.781 -21.374 1.00 48.09 176 GLU A N 1
ATOM 1393 C CA . GLU A 1 176 ? -0.800 -4.396 -22.583 1.00 48.09 176 GLU A CA 1
ATOM 1394 C C . GLU A 1 176 ? 0.226 -3.453 -23.210 1.00 48.09 176 GLU A C 1
ATOM 1396 O O . GLU A 1 176 ? -0.082 -2.299 -23.532 1.00 48.09 176 GLU A O 1
ATOM 1401 N N . ALA A 1 177 ? 1.439 -3.957 -23.430 1.00 42.09 177 ALA A N 1
ATOM 1402 C CA . ALA A 1 177 ? 2.394 -3.315 -24.313 1.00 42.09 177 ALA A CA 1
ATOM 1403 C C . ALA A 1 177 ? 1.874 -3.401 -25.755 1.00 42.09 177 ALA A C 1
ATOM 1405 O O . ALA A 1 177 ? 2.015 -4.427 -26.418 1.00 42.09 177 ALA A O 1
ATOM 1406 N N . SER A 1 178 ? 1.297 -2.320 -26.281 1.00 40.94 178 SER A N 1
ATOM 1407 C CA . SER A 1 178 ? 1.176 -2.188 -27.732 1.00 40.94 178 SER A CA 1
ATOM 1408 C C . SER A 1 178 ? 2.542 -1.762 -28.258 1.00 40.94 178 SER A C 1
ATOM 1410 O O . SER A 1 178 ? 2.831 -0.568 -28.323 1.00 40.94 178 SER A O 1
ATOM 1412 N N . SER A 1 179 ? 3.377 -2.729 -28.638 1.00 35.22 179 SER A N 1
ATOM 1413 C CA . SER A 1 179 ? 4.629 -2.455 -29.344 1.00 35.22 179 SER A CA 1
ATOM 1414 C C . SER A 1 179 ? 4.303 -1.928 -30.745 1.00 35.22 179 SER A C 1
ATOM 1416 O O . SER A 1 179 ? 4.165 -2.672 -31.708 1.00 35.22 179 SER A O 1
ATOM 1418 N N . ALA A 1 180 ? 4.075 -0.622 -30.846 1.00 34.62 180 ALA A N 1
ATOM 1419 C CA . ALA A 1 180 ? 4.063 0.101 -32.107 1.00 34.62 180 ALA A CA 1
ATOM 1420 C C . ALA A 1 180 ? 5.242 1.070 -32.084 1.00 34.62 180 ALA A C 1
ATOM 1422 O O . ALA A 1 180 ? 5.060 2.284 -32.108 1.00 34.62 180 ALA A O 1
ATOM 1423 N N . MET A 1 181 ? 6.450 0.514 -32.001 1.00 30.11 181 MET A N 1
ATOM 1424 C CA . MET A 1 181 ? 7.674 1.239 -32.307 1.00 30.11 181 MET A CA 1
ATOM 1425 C C . MET A 1 181 ? 7.650 1.475 -33.820 1.00 30.11 181 MET A C 1
ATOM 1427 O O . MET A 1 181 ? 8.052 0.620 -34.605 1.00 30.11 181 MET A O 1
ATOM 1431 N N . ARG A 1 182 ? 7.025 2.574 -34.261 1.00 30.72 182 ARG A N 1
ATOM 1432 C CA . ARG A 1 182 ? 7.140 2.982 -35.663 1.00 30.72 182 ARG A CA 1
ATOM 1433 C C . ARG A 1 182 ? 8.574 3.443 -35.865 1.00 30.72 182 ARG A C 1
ATOM 1435 O O . ARG A 1 182 ? 9.067 4.253 -35.084 1.00 30.72 182 ARG A O 1
ATOM 1442 N N . SER A 1 183 ? 9.221 2.912 -36.899 1.00 28.05 183 SER A N 1
ATOM 1443 C CA . SER A 1 183 ? 10.474 3.464 -37.396 1.00 28.05 183 SER A CA 1
ATOM 1444 C C . SER A 1 183 ? 10.302 4.973 -37.609 1.00 28.05 183 SER A C 1
ATOM 1446 O O . SER A 1 183 ? 9.214 5.387 -38.039 1.00 28.05 183 SER A O 1
ATOM 1448 N N . PRO A 1 184 ? 11.332 5.791 -37.333 1.00 33.06 184 PRO A N 1
ATOM 1449 C CA . PRO A 1 184 ? 11.321 7.193 -37.730 1.00 33.06 184 PRO A CA 1
ATOM 1450 C C . PRO A 1 184 ? 10.900 7.282 -39.201 1.00 33.06 184 PRO A C 1
ATOM 1452 O O . PRO A 1 184 ? 11.359 6.476 -40.017 1.00 33.06 184 PRO A O 1
ATOM 1455 N N . ARG A 1 185 ? 9.982 8.194 -39.549 1.00 34.38 185 ARG A N 1
ATOM 1456 C CA . ARG A 1 185 ? 9.768 8.497 -40.970 1.00 34.38 185 ARG A CA 1
ATOM 1457 C C . ARG A 1 185 ? 11.100 9.015 -41.503 1.00 34.38 185 ARG A C 1
ATOM 1459 O O . ARG A 1 185 ? 11.714 9.853 -40.846 1.00 34.38 185 ARG A O 1
ATOM 1466 N N . GLN A 1 186 ? 11.552 8.494 -42.644 1.00 32.53 186 GLN A N 1
ATOM 1467 C CA . GLN A 1 186 ? 12.641 9.152 -43.357 1.00 32.53 186 GLN A CA 1
ATOM 1468 C C . GLN A 1 186 ? 12.182 10.585 -43.652 1.00 32.53 186 GLN A C 1
ATOM 1470 O O . GLN A 1 186 ? 11.027 10.752 -44.055 1.00 32.53 186 GLN A O 1
ATOM 1475 N N . PRO A 1 187 ? 13.009 11.600 -43.366 1.00 37.00 187 PRO A N 1
ATOM 1476 C CA . PRO A 1 187 ? 12.655 12.971 -43.689 1.00 37.00 187 PRO A CA 1
ATOM 1477 C C . PRO A 1 187 ? 12.525 13.072 -45.211 1.00 37.00 187 PRO A C 1
ATOM 1479 O O . PRO A 1 187 ? 13.434 12.665 -45.932 1.00 37.00 187 PRO A O 1
ATOM 1482 N N . ASP A 1 188 ? 11.380 13.554 -45.692 1.00 42.00 188 ASP A N 1
ATOM 1483 C CA . ASP A 1 188 ? 11.274 14.024 -47.070 1.00 42.00 188 ASP A CA 1
ATOM 1484 C C . ASP A 1 188 ? 12.134 15.295 -47.181 1.00 42.00 188 ASP A C 1
ATOM 1486 O O . ASP A 1 188 ? 12.104 16.137 -46.280 1.00 42.00 188 ASP A O 1
ATOM 1490 N N . ASP A 1 189 ? 12.896 15.433 -48.271 1.00 41.66 189 ASP A N 1
ATOM 1491 C CA . ASP A 1 189 ? 13.966 16.433 -48.483 1.00 41.66 189 ASP A CA 1
ATOM 1492 C C . ASP A 1 189 ? 13.541 17.923 -48.377 1.00 41.66 189 ASP A C 1
ATOM 1494 O O . ASP A 1 189 ? 14.355 18.811 -48.612 1.00 41.66 189 ASP A O 1
ATOM 1498 N N . ASN A 1 190 ? 12.291 18.228 -48.009 1.00 44.78 190 ASN A N 1
ATOM 1499 C CA . ASN A 1 190 ? 11.749 19.587 -47.900 1.00 44.78 190 ASN A CA 1
ATOM 1500 C C . ASN A 1 190 ? 11.175 19.961 -46.515 1.00 44.78 190 ASN A C 1
ATOM 1502 O O . ASN A 1 190 ? 10.653 21.066 -46.376 1.00 44.78 190 ASN A O 1
ATOM 1506 N N . ASP A 1 191 ? 11.265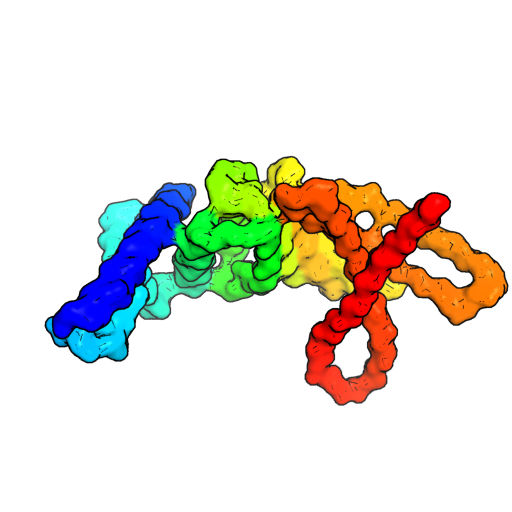 19.101 -45.493 1.00 37.09 191 ASP A N 1
ATOM 1507 C CA . ASP A 1 191 ? 10.792 19.425 -44.135 1.00 37.09 191 ASP A CA 1
ATOM 1508 C C . ASP A 1 191 ? 11.964 19.752 -43.188 1.00 37.09 191 ASP A C 1
ATOM 1510 O O . ASP A 1 191 ? 12.547 18.880 -42.544 1.00 37.09 191 ASP A O 1
ATOM 1514 N N . GLU A 1 192 ? 12.267 21.043 -43.025 1.00 35.84 192 GLU A N 1
ATOM 1515 C CA . GLU A 1 192 ? 13.295 21.581 -42.108 1.00 35.84 192 GLU A CA 1
ATOM 1516 C C . GLU A 1 192 ? 12.903 21.482 -40.609 1.00 35.84 192 GLU A C 1
ATOM 1518 O O . GLU A 1 192 ? 13.445 22.163 -39.741 1.00 35.84 192 GLU A O 1
ATOM 1523 N N . CYS A 1 193 ? 11.945 20.616 -40.266 1.00 36.28 193 CYS A N 1
ATOM 1524 C CA . CYS A 1 193 ? 11.534 20.345 -38.889 1.00 36.28 193 CYS A CA 1
ATOM 1525 C C . CYS A 1 193 ? 10.929 18.935 -38.754 1.00 36.28 193 CYS A C 1
ATOM 1527 O O . CYS A 1 193 ? 9.804 18.755 -38.284 1.00 36.28 193 CYS A O 1
ATOM 1529 N N . ALA A 1 194 ? 11.649 17.904 -39.205 1.00 33.16 194 ALA A N 1
ATOM 1530 C CA . ALA A 1 194 ? 11.269 16.523 -38.921 1.00 33.16 194 ALA A CA 1
ATOM 1531 C C . ALA A 1 194 ? 11.501 16.218 -37.427 1.00 33.16 194 ALA A C 1
ATOM 1533 O O . ALA A 1 194 ? 12.603 15.867 -37.009 1.00 33.16 194 ALA A O 1
ATOM 1534 N N . ASP A 1 195 ? 10.448 16.379 -36.621 1.00 36.75 195 ASP A N 1
ATOM 1535 C CA . ASP A 1 195 ? 10.390 15.975 -35.213 1.00 36.75 195 ASP A CA 1
ATOM 1536 C C . ASP A 1 195 ? 10.695 14.471 -35.091 1.00 36.75 195 ASP A C 1
ATOM 1538 O O . ASP A 1 195 ? 9.861 13.608 -35.380 1.00 36.75 195 ASP A O 1
ATOM 1542 N N . SER A 1 196 ? 11.921 14.148 -34.685 1.00 33.62 196 SER A N 1
ATOM 1543 C CA . SER A 1 196 ? 12.414 12.792 -34.434 1.00 33.62 196 SER A CA 1
ATOM 1544 C C . SER A 1 196 ? 11.947 12.265 -33.071 1.00 33.62 196 SER A C 1
ATOM 1546 O O . SER A 1 196 ? 12.694 11.612 -32.340 1.00 33.62 196 SER A O 1
ATOM 1548 N N . SER A 1 197 ? 10.692 12.538 -32.705 1.00 38.03 197 SER A N 1
ATOM 1549 C CA . SER A 1 197 ? 10.133 12.130 -31.422 1.00 38.03 197 SER A CA 1
ATOM 1550 C C . SER A 1 197 ? 9.920 10.610 -31.368 1.00 38.03 197 SER A C 1
ATOM 1552 O O . SER A 1 197 ? 9.137 10.004 -32.105 1.00 38.03 197 SER A O 1
ATOM 1554 N N . LEU A 1 198 ? 10.651 9.958 -30.458 1.00 35.25 198 LEU A N 1
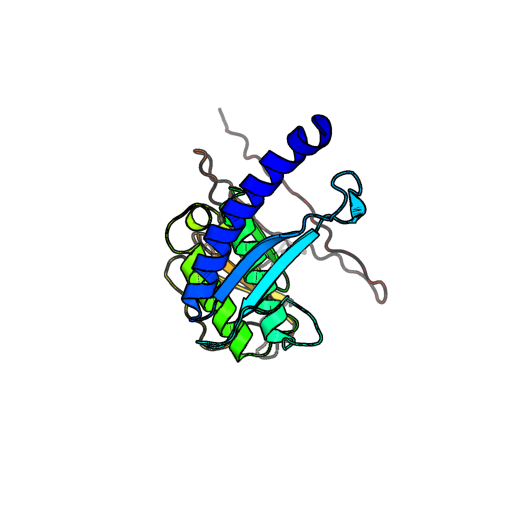ATOM 1555 C CA . LEU A 1 198 ? 10.440 8.564 -30.070 1.00 35.25 198 LEU A CA 1
ATOM 1556 C C . LEU A 1 198 ? 9.015 8.404 -29.517 1.00 35.25 198 LEU A C 1
ATOM 1558 O O . LEU A 1 198 ? 8.702 8.820 -28.404 1.00 35.25 198 LEU A O 1
ATOM 1562 N N . HIS A 1 199 ? 8.139 7.777 -30.301 1.00 36.97 199 HIS A N 1
ATOM 1563 C CA . HIS A 1 199 ? 6.757 7.514 -29.911 1.00 36.97 199 HIS A CA 1
ATOM 1564 C C . HIS A 1 199 ? 6.659 6.269 -29.014 1.00 36.97 199 HIS A C 1
ATOM 1566 O O . HIS A 1 199 ? 6.536 5.144 -29.502 1.00 36.97 199 HIS A O 1
ATOM 1572 N N . ALA A 1 200 ? 6.635 6.463 -27.695 1.00 39.16 200 ALA A N 1
ATOM 1573 C CA . ALA A 1 200 ? 6.143 5.451 -26.763 1.00 39.16 200 ALA A CA 1
ATOM 1574 C C . ALA A 1 200 ? 4.627 5.634 -26.568 1.00 39.16 200 ALA A C 1
ATOM 1576 O O . ALA A 1 200 ? 4.156 6.708 -26.193 1.00 39.16 200 ALA A O 1
ATOM 1577 N N . SER A 1 201 ? 3.834 4.593 -26.844 1.00 40.34 201 SER A N 1
ATOM 1578 C CA . SER A 1 201 ? 2.389 4.607 -26.581 1.00 40.34 201 SER A CA 1
ATOM 1579 C C . SER A 1 201 ? 2.033 3.552 -25.547 1.00 40.34 201 SER A C 1
ATOM 1581 O O . SER A 1 201 ? 2.304 2.370 -25.770 1.00 40.34 201 SER A O 1
ATOM 1583 N N . VAL A 1 202 ? 1.387 3.960 -24.455 1.00 46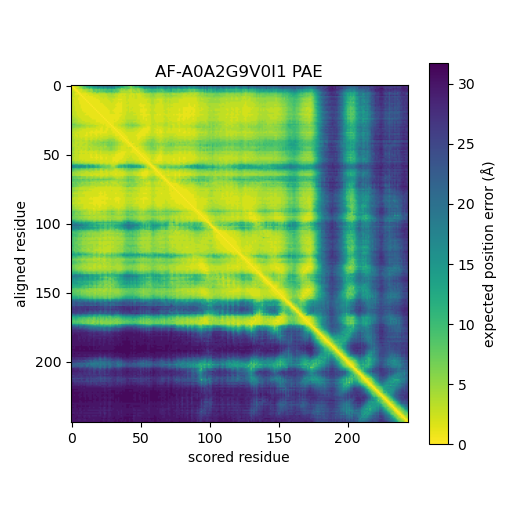.12 202 VAL A N 1
ATOM 1584 C CA . VAL A 1 202 ? 0.786 3.028 -23.494 1.00 46.12 202 VAL A CA 1
ATOM 1585 C C . VAL A 1 202 ? -0.726 3.040 -23.676 1.00 46.12 202 VAL A C 1
ATOM 1587 O O . VAL A 1 202 ? -1.359 4.093 -23.755 1.00 46.12 202 VAL A O 1
ATOM 1590 N N . THR A 1 203 ? -1.322 1.853 -23.759 1.00 46.47 203 THR A N 1
ATOM 1591 C CA . THR A 1 203 ? -2.777 1.717 -23.844 1.00 46.47 203 THR A CA 1
ATOM 1592 C C . THR A 1 203 ? -3.343 1.655 -22.431 1.00 46.47 203 THR A C 1
ATOM 1594 O O . THR A 1 203 ? -3.003 0.746 -21.670 1.00 46.47 203 THR A O 1
ATOM 1597 N N . ILE A 1 204 ? -4.206 2.616 -22.082 1.00 48.34 204 ILE A N 1
ATOM 1598 C CA . ILE A 1 204 ? -4.920 2.585 -20.805 1.00 48.34 204 ILE A CA 1
ATOM 1599 C C . ILE A 1 204 ? -6.127 1.662 -20.946 1.00 48.34 204 ILE A C 1
ATOM 1601 O O . ILE A 1 204 ? -7.020 1.933 -21.758 1.00 48.34 204 ILE A O 1
ATOM 1605 N N . ARG A 1 205 ? -6.190 0.583 -20.160 1.00 48.53 205 ARG A N 1
ATOM 1606 C CA . ARG A 1 205 ? -7.374 -0.286 -20.137 1.00 48.53 205 ARG A CA 1
ATOM 1607 C C . ARG A 1 205 ? -8.511 0.439 -19.416 1.00 48.53 205 ARG A C 1
ATOM 1609 O O . ARG A 1 205 ? -8.544 0.515 -18.198 1.00 48.53 205 ARG A O 1
ATOM 1616 N N . HIS A 1 206 ? -9.472 0.964 -20.171 1.00 44.47 206 HIS A N 1
ATOM 1617 C CA . HIS A 1 206 ? -10.779 1.312 -19.619 1.00 44.47 206 HIS A CA 1
ATOM 1618 C C . HIS A 1 206 ? -11.685 0.082 -19.707 1.00 44.47 206 HIS A C 1
ATOM 1620 O O . HIS A 1 206 ? -11.857 -0.475 -20.787 1.00 44.47 206 HIS A O 1
ATOM 1626 N N . GLY A 1 207 ? -12.339 -0.300 -18.607 1.00 38.44 207 GLY A N 1
ATOM 1627 C CA . GLY A 1 207 ? -13.421 -1.302 -18.595 1.00 38.44 207 GLY A CA 1
ATOM 1628 C C . GLY A 1 207 ? -14.690 -0.877 -19.355 1.00 38.44 207 GLY A C 1
ATOM 1629 O O . GLY A 1 207 ? -15.743 -1.485 -19.203 1.00 38.44 207 GLY A O 1
ATOM 1630 N N . CYS A 1 208 ? -14.610 0.175 -20.169 1.00 32.19 208 CYS A N 1
ATOM 1631 C CA . CYS A 1 208 ? -15.669 0.653 -21.041 1.00 32.19 208 CYS A CA 1
ATOM 1632 C C . CYS A 1 208 ? -15.248 0.352 -22.485 1.00 32.19 208 CYS A C 1
ATOM 1634 O O . CYS A 1 208 ? -14.067 0.470 -22.797 1.00 32.19 208 CYS A O 1
ATOM 1636 N N . LYS A 1 209 ? -16.188 -0.024 -23.364 1.00 31.06 209 LYS A N 1
ATOM 1637 C CA . LYS A 1 209 ? -15.989 -0.550 -24.741 1.00 31.06 209 LYS A CA 1
ATOM 1638 C C . LYS A 1 209 ? -15.210 0.360 -25.729 1.00 31.06 209 LYS A C 1
ATOM 1640 O O . LYS A 1 209 ? -15.221 0.118 -26.929 1.00 31.06 209 LYS A O 1
ATOM 1645 N N . HIS A 1 210 ? -14.531 1.393 -25.238 1.00 35.00 210 HIS A N 1
ATOM 1646 C CA . HIS A 1 210 ? -13.725 2.356 -25.972 1.00 35.00 210 HIS A CA 1
ATOM 1647 C C . HIS A 1 210 ? -12.315 2.421 -25.362 1.00 35.00 210 HIS A C 1
ATOM 1649 O O . HIS A 1 210 ? -12.069 3.168 -24.414 1.00 35.00 210 HIS A O 1
ATOM 1655 N N . ALA A 1 211 ? -11.376 1.645 -25.911 1.00 34.03 211 ALA A N 1
ATOM 1656 C CA . ALA A 1 211 ? -9.959 1.791 -25.592 1.00 34.03 211 ALA A CA 1
ATOM 1657 C C . ALA A 1 211 ? -9.458 3.144 -26.125 1.00 34.03 211 ALA A C 1
ATOM 1659 O O . ALA A 1 211 ? -9.553 3.415 -27.324 1.00 34.03 211 ALA A O 1
ATOM 1660 N N . ARG A 1 212 ? -8.937 4.009 -25.247 1.00 39.34 212 ARG A N 1
ATOM 1661 C CA . ARG A 1 212 ? -8.283 5.261 -25.653 1.00 39.34 212 ARG A CA 1
ATOM 1662 C C . ARG A 1 212 ? -6.773 5.059 -25.631 1.00 39.34 212 ARG A C 1
ATOM 1664 O O . ARG A 1 212 ? -6.205 4.691 -24.604 1.00 39.34 212 ARG A O 1
ATOM 1671 N N . LYS A 1 213 ? -6.136 5.284 -26.778 1.00 35.47 213 LYS A N 1
ATOM 1672 C CA . LYS A 1 213 ? -4.681 5.257 -26.919 1.00 35.47 213 LYS A CA 1
ATOM 1673 C C . LYS A 1 213 ? -4.135 6.618 -26.500 1.00 35.47 213 LYS A C 1
ATOM 1675 O O . LYS A 1 213 ? -4.507 7.621 -27.103 1.00 35.47 213 LYS A O 1
ATOM 1680 N N . TRP A 1 214 ? -3.289 6.642 -25.476 1.00 37.66 214 TRP A N 1
ATOM 1681 C CA . TRP A 1 214 ? -2.599 7.853 -25.050 1.00 37.66 214 TRP A CA 1
ATOM 1682 C C . TRP A 1 214 ? -1.205 7.860 -25.678 1.00 37.66 214 TRP A C 1
ATOM 1684 O O . TRP A 1 214 ? -0.438 6.905 -25.538 1.00 37.66 214 TRP A O 1
ATOM 1694 N N . SER A 1 215 ? -0.916 8.917 -26.432 1.00 33.78 215 SER A N 1
ATOM 1695 C CA . SER A 1 215 ? 0.410 9.194 -26.983 1.00 33.78 215 SER A CA 1
ATOM 1696 C C . SER A 1 215 ? 1.046 10.268 -26.113 1.00 33.78 215 SER A C 1
ATOM 1698 O O . SER A 1 215 ? 0.487 11.358 -25.998 1.00 33.78 215 SER A O 1
ATOM 1700 N N . PHE A 1 216 ? 2.188 9.968 -25.501 1.00 35.00 216 PHE A N 1
ATOM 1701 C CA . PHE A 1 216 ? 2.990 10.988 -24.838 1.00 35.00 216 PHE A CA 1
ATOM 1702 C C . PHE A 1 216 ? 3.830 11.701 -25.898 1.00 35.00 216 PHE A C 1
ATOM 1704 O O . PHE A 1 216 ? 4.562 11.056 -26.645 1.00 35.00 216 PHE A O 1
ATOM 1711 N N . TYR A 1 217 ? 3.680 13.022 -25.978 1.00 31.66 217 TYR A N 1
ATOM 1712 C CA . TYR A 1 217 ? 4.514 13.888 -26.804 1.00 31.66 217 TYR A CA 1
ATOM 1713 C C . TYR A 1 217 ? 5.438 14.659 -25.861 1.00 31.66 217 TYR A C 1
ATOM 1715 O O . TYR A 1 217 ? 4.951 15.554 -25.165 1.00 31.66 217 TYR A O 1
ATOM 1723 N N . PRO A 1 218 ? 6.740 14.356 -25.796 1.00 30.98 218 PRO A N 1
ATOM 1724 C CA . PRO A 1 218 ? 7.675 15.306 -25.223 1.00 30.98 218 PRO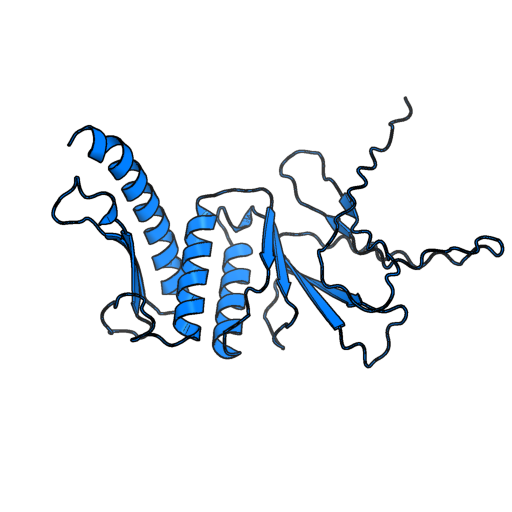 A CA 1
ATOM 1725 C C . PRO A 1 218 ? 7.751 16.492 -26.191 1.00 30.98 218 PRO A C 1
ATOM 1727 O O . PRO A 1 218 ? 8.402 16.414 -27.227 1.00 30.98 218 PRO A O 1
ATOM 1730 N N . LYS A 1 219 ? 7.043 17.591 -25.907 1.00 26.64 219 LYS A N 1
ATOM 1731 C CA . LYS A 1 219 ? 7.353 18.856 -26.579 1.00 26.64 219 LYS A CA 1
ATOM 1732 C C . LYS A 1 219 ? 8.670 19.357 -26.001 1.00 26.64 219 LYS A C 1
ATOM 1734 O O . LYS A 1 219 ? 8.708 19.745 -24.837 1.00 26.64 219 LYS A O 1
ATOM 1739 N N . LEU A 1 220 ? 9.725 19.364 -26.814 1.00 28.34 220 LEU A N 1
ATOM 1740 C CA . LEU A 1 220 ? 10.894 20.191 -26.542 1.00 28.34 220 LEU A CA 1
ATOM 1741 C C . LEU A 1 220 ? 10.446 21.658 -26.544 1.00 28.34 220 LEU A C 1
ATOM 1743 O O . LEU A 1 220 ? 10.094 22.203 -27.588 1.00 28.34 220 LEU A O 1
ATOM 1747 N N . ALA A 1 221 ? 10.446 22.294 -25.377 1.00 22.56 221 ALA A N 1
ATOM 1748 C CA . ALA A 1 221 ? 10.657 23.729 -25.300 1.00 22.56 221 ALA A CA 1
ATOM 1749 C C . ALA A 1 221 ? 12.166 23.923 -25.127 1.00 22.56 221 ALA A C 1
ATOM 1751 O O . ALA A 1 221 ? 12.738 23.446 -24.149 1.00 22.56 221 ALA A O 1
ATOM 1752 N N . ALA A 1 222 ? 12.819 24.556 -26.101 1.00 26.03 222 ALA A N 1
ATOM 1753 C CA . ALA A 1 222 ? 14.160 25.083 -25.896 1.00 26.03 222 ALA A CA 1
ATOM 1754 C C . ALA A 1 222 ? 14.074 26.164 -24.807 1.00 26.03 222 ALA A C 1
ATOM 1756 O O . ALA A 1 222 ? 13.250 27.071 -24.928 1.00 26.03 222 ALA A O 1
ATOM 1757 N N . ILE A 1 223 ? 14.871 26.045 -23.744 1.00 26.69 223 ILE A N 1
ATOM 1758 C CA . ILE A 1 223 ? 15.008 27.079 -22.715 1.00 26.69 223 ILE A CA 1
ATOM 1759 C C . ILE A 1 223 ? 16.500 27.253 -22.428 1.00 26.69 223 ILE A C 1
ATOM 1761 O O . ILE A 1 223 ? 17.195 26.284 -22.125 1.00 26.69 223 ILE A O 1
ATOM 1765 N N . ASP A 1 224 ? 16.940 28.499 -22.604 1.00 26.86 224 ASP A N 1
ATOM 1766 C CA . ASP A 1 224 ? 18.243 29.045 -22.234 1.00 26.86 224 ASP A CA 1
ATOM 1767 C C . ASP A 1 224 ? 18.488 28.954 -20.722 1.00 26.86 224 ASP A C 1
ATOM 1769 O O . ASP A 1 224 ? 17.562 28.891 -19.916 1.00 26.86 224 ASP A O 1
ATOM 1773 N N . ASP A 1 225 ? 19.767 28.956 -20.367 1.00 32.94 225 ASP A N 1
ATOM 1774 C CA . ASP A 1 225 ? 20.311 28.773 -19.027 1.00 32.94 225 ASP A CA 1
ATOM 1775 C C . ASP A 1 225 ? 19.546 29.489 -17.897 1.00 32.94 225 ASP A C 1
ATOM 1777 O O . ASP A 1 225 ? 19.525 30.715 -17.798 1.00 32.94 225 ASP A O 1
ATOM 1781 N N . GLY A 1 226 ? 19.043 28.679 -16.959 1.00 35.00 226 GLY A N 1
ATOM 1782 C CA . GLY A 1 226 ? 18.772 29.099 -15.587 1.00 35.00 226 GLY A CA 1
ATOM 1783 C C . GLY A 1 226 ? 17.319 29.426 -15.263 1.00 35.00 226 GLY A C 1
ATOM 1784 O O . GLY A 1 226 ? 17.017 30.574 -14.993 1.00 35.00 226 GLY A O 1
ATOM 1785 N N . ASP A 1 227 ? 16.451 28.414 -15.179 1.00 24.12 227 ASP A N 1
ATOM 1786 C CA . ASP A 1 227 ? 15.305 28.430 -14.260 1.00 24.12 227 ASP A CA 1
ATOM 1787 C C . ASP A 1 227 ? 14.756 27.010 -14.030 1.00 24.12 227 ASP A C 1
ATOM 1789 O O . ASP A 1 227 ? 14.621 26.197 -14.946 1.00 24.12 227 ASP A O 1
ATOM 1793 N N . VAL A 1 228 ? 14.456 26.689 -12.770 1.00 35.44 228 VAL A N 1
ATOM 1794 C CA . VAL A 1 228 ? 13.827 25.430 -12.348 1.00 35.44 228 VAL A CA 1
ATOM 1795 C C . VAL A 1 228 ? 12.316 25.608 -12.417 1.00 35.44 228 VAL A C 1
ATOM 1797 O O . VAL A 1 228 ? 11.799 26.351 -11.591 1.00 35.44 228 VAL A O 1
ATOM 1800 N N . LEU A 1 229 ? 11.589 24.902 -13.300 1.00 25.38 229 LEU A N 1
ATOM 1801 C CA . LEU A 1 229 ? 10.167 24.583 -13.065 1.00 25.38 229 LEU A CA 1
ATOM 1802 C C . LEU A 1 229 ? 9.539 23.582 -14.055 1.00 25.38 229 LEU A C 1
ATOM 1804 O O . LEU A 1 229 ? 9.603 23.752 -15.265 1.00 25.38 229 LEU A O 1
ATOM 1808 N N . GLY A 1 230 ? 8.819 22.610 -13.477 1.00 23.06 230 GLY A N 1
ATOM 1809 C CA . GLY A 1 230 ? 7.484 22.169 -13.906 1.00 23.06 230 GLY A CA 1
ATOM 1810 C C . GLY A 1 230 ? 7.342 21.405 -15.226 1.00 23.06 230 GLY A C 1
ATOM 1811 O O . GLY A 1 230 ? 7.413 21.973 -16.309 1.00 23.06 230 GLY A O 1
ATOM 1812 N N . ILE A 1 231 ? 6.964 20.124 -15.137 1.00 26.38 231 ILE A N 1
ATOM 1813 C CA . ILE A 1 231 ? 6.434 19.354 -16.272 1.00 26.38 231 ILE A CA 1
ATOM 1814 C C . ILE A 1 231 ? 5.137 20.025 -16.755 1.00 26.38 231 ILE A C 1
ATOM 1816 O O . ILE A 1 231 ? 4.078 19.874 -16.144 1.00 26.38 231 ILE A O 1
ATOM 1820 N N . ALA A 1 232 ? 5.204 20.764 -17.862 1.00 23.72 232 ALA A N 1
ATOM 1821 C CA . ALA A 1 232 ? 4.024 21.262 -18.556 1.00 23.72 232 ALA A CA 1
ATOM 1822 C C . ALA A 1 232 ? 3.448 20.152 -19.453 1.00 23.72 232 ALA A C 1
ATOM 1824 O O . ALA A 1 232 ? 3.956 19.873 -20.539 1.00 23.72 232 ALA A O 1
ATOM 1825 N N . ASN A 1 233 ? 2.361 19.518 -19.011 1.00 28.58 233 ASN A N 1
ATOM 1826 C CA . ASN A 1 233 ? 1.563 18.635 -19.860 1.00 28.58 233 ASN A CA 1
ATOM 1827 C C . ASN A 1 233 ? 0.816 19.476 -20.905 1.00 28.58 233 ASN A C 1
ATOM 1829 O O . ASN A 1 233 ? -0.127 20.185 -20.563 1.00 28.58 233 ASN A O 1
ATOM 1833 N N . SER A 1 234 ? 1.182 19.380 -22.188 1.00 27.09 234 SER A N 1
ATOM 1834 C CA . SER A 1 234 ? 0.286 19.842 -23.254 1.00 27.09 234 SER A CA 1
ATOM 1835 C C . SER A 1 234 ? -0.622 18.689 -23.681 1.00 27.09 234 SER A C 1
ATOM 1837 O O . SER A 1 234 ? -0.190 17.781 -24.394 1.00 27.09 234 SER A O 1
ATOM 1839 N N . GLU A 1 235 ? -1.880 18.720 -23.250 1.00 29.42 235 GLU A N 1
ATOM 1840 C CA . GLU A 1 235 ? -2.917 17.824 -23.753 1.00 29.42 235 GLU A CA 1
ATOM 1841 C C . GLU A 1 235 ? -3.221 18.163 -25.219 1.00 29.42 235 GLU A C 1
ATOM 1843 O O . GLU A 1 235 ? -3.691 19.253 -25.544 1.00 29.42 235 GLU A O 1
ATOM 1848 N N . LYS A 1 236 ? -2.988 17.221 -26.135 1.00 29.45 236 LYS A N 1
ATOM 1849 C CA . LYS A 1 236 ? -3.652 17.230 -27.443 1.00 29.45 236 LYS A CA 1
ATOM 1850 C C . LYS A 1 236 ? -4.594 16.039 -27.520 1.00 29.45 236 LYS A C 1
ATOM 1852 O O . LYS A 1 236 ? -4.212 14.938 -27.909 1.00 29.45 236 LYS A O 1
ATOM 1857 N N . VAL A 1 237 ? -5.853 16.284 -27.167 1.00 29.23 237 VAL A N 1
ATOM 1858 C CA . VAL A 1 237 ? -6.966 15.381 -27.463 1.00 29.23 237 VAL A CA 1
ATOM 1859 C C . VAL A 1 237 ? -7.208 15.436 -28.971 1.00 29.23 237 VAL A C 1
ATOM 1861 O O . VAL A 1 237 ? -7.776 16.396 -29.479 1.00 29.23 237 VAL A O 1
ATOM 1864 N N . THR A 1 238 ? -6.762 14.425 -29.713 1.00 28.48 238 THR A N 1
ATOM 1865 C CA . THR A 1 238 ? -7.150 14.274 -31.121 1.00 28.48 238 THR A CA 1
ATOM 1866 C C . THR A 1 238 ? -8.337 13.324 -31.206 1.00 28.48 238 THR A C 1
ATOM 1868 O O . THR A 1 238 ? -8.206 12.102 -31.142 1.00 28.48 238 THR A O 1
ATOM 1871 N N . THR A 1 239 ? -9.537 13.886 -31.331 1.00 26.11 239 THR A N 1
ATOM 1872 C CA . THR A 1 239 ? -10.704 13.136 -31.794 1.00 26.11 239 THR A CA 1
ATOM 1873 C C . THR A 1 239 ? -10.551 12.929 -33.299 1.00 26.11 239 THR A C 1
ATOM 1875 O O . THR A 1 239 ? -10.448 13.885 -34.062 1.00 26.11 239 THR A O 1
ATOM 1878 N N . LYS A 1 240 ? -10.504 11.675 -33.765 1.00 26.44 240 LYS A N 1
ATOM 1879 C CA . LYS A 1 240 ? -10.693 11.415 -35.199 1.00 26.44 240 LYS A CA 1
ATOM 1880 C C . LYS A 1 240 ? -12.152 11.732 -35.542 1.00 26.44 240 LYS A C 1
ATOM 1882 O O . LYS A 1 240 ? -13.029 11.118 -34.929 1.00 26.44 240 LYS A O 1
ATOM 1887 N N . PRO A 1 241 ? -12.443 12.614 -36.512 1.00 25.02 241 PRO A N 1
ATOM 1888 C CA . PRO A 1 241 ? -13.786 12.705 -37.057 1.00 25.02 241 PRO A CA 1
ATOM 1889 C C . PRO A 1 241 ? -14.084 11.395 -37.792 1.00 25.02 241 PRO A C 1
ATOM 1891 O O . PRO A 1 241 ? -13.263 10.912 -38.576 1.00 25.02 241 PRO A O 1
ATOM 1894 N N . ARG A 1 242 ? -15.251 10.801 -37.534 1.00 28.05 242 ARG A N 1
ATOM 1895 C CA . ARG A 1 242 ? -15.815 9.807 -38.450 1.00 28.05 242 ARG A CA 1
ATOM 1896 C C . ARG A 1 242 ? -16.246 10.560 -39.707 1.00 28.05 242 ARG A C 1
ATOM 1898 O O . ARG A 1 242 ? -17.060 11.472 -39.607 1.00 28.05 242 ARG A O 1
ATOM 1905 N N . ALA A 1 243 ? -15.698 10.180 -40.859 1.00 33.97 243 ALA A N 1
ATOM 1906 C CA . ALA A 1 243 ? -16.386 10.409 -42.122 1.00 33.97 243 ALA A CA 1
ATOM 1907 C C . ALA A 1 243 ? -17.709 9.628 -42.063 1.00 33.97 243 ALA A C 1
ATOM 1909 O O . ALA A 1 243 ? -17.710 8.476 -41.616 1.00 33.97 243 ALA A O 1
ATOM 1910 N N . PHE A 1 244 ? -18.804 10.312 -42.393 1.00 34.44 244 PHE A N 1
ATOM 1911 C CA . PHE A 1 244 ? -20.132 9.721 -42.535 1.00 34.44 244 PHE A CA 1
ATOM 1912 C C . PHE A 1 244 ? -20.174 8.757 -43.720 1.00 34.44 244 PHE A C 1
ATOM 1914 O O . PHE A 1 244 ? -19.469 9.034 -44.718 1.00 34.44 244 PHE A O 1
#

Secondary structure (DSSP, 8-state):
-HHHHHHHHHHHHHHHHHHHHHHHHHHHTT-EEEEEEE--SSTT-GGG-EEEEEEE-STTPPPEE--TTTS-HHHHHHHHHHHHHHHHHTS--SEEEEESTTTT--HHHHHHHHHHHHHHHHSSSSGGGSEEEEEES---TT----TTEEEEEEE-SSS--TT---EEEEEEES-------PPPPPPPTT-TT-------EEEE--SSS-PEEEEP--------S-------------PPPPP-

Organism: Teladorsagia circumcincta (NCBI:txid45464)

Radius of gyration: 23.03 Å; Cα contacts (8 Å, |Δi|>4): 315; chains: 1; bounding box: 52×43×75 Å

Foldseek 3Di:
DVVLCVPVVVVQVLQVQLQVQLQVLQVVLVWGKGWGWQQDPDSVPPVRIDIWIWIGNDPPDDTDTLDPVPDDQLRNLLSVLSSVVSNVLVPQDLEDEAEPSPPRHDPVSSLVSLQSLLPVCCDDGRSVNYKYKYKYQDDDPPRDHDPQKDKDWDFDDPDDDPPRNGIIIIIIGNWDQPPPQDDQDDDDPPDPDRPSDRWRWTWRDDPDPDTDIDTDDPPDDDDDDDDDDDDDDDDDDDDDDDDD

Mean predicted aligned error: 14.06 Å

Solvent-accessible surface area (backbone atoms only — not comparable to full-atom values): 15109 Å² total; per-residue (Å²): 108,72,75,53,50,70,57,44,52,62,50,49,53,50,36,50,55,27,19,57,42,26,27,55,57,29,46,76,71,64,26,46,35,47,44,43,73,41,74,40,95,53,79,81,47,65,86,55,48,44,84,41,50,31,39,20,85,45,83,90,53,73,72,37,71,74,44,84,90,79,44,53,64,40,57,49,54,50,53,51,52,46,47,51,52,20,49,44,49,76,53,82,51,60,58,47,81,45,66,60,83,63,67,80,45,51,76,68,53,41,47,52,54,50,50,51,46,52,51,49,38,64,50,75,66,53,42,33,71,23,26,38,37,37,39,32,78,72,78,77,82,90,68,88,77,58,95,42,51,37,80,45,79,45,73,74,64,100,61,96,52,99,78,69,81,55,46,43,36,40,38,30,34,59,35,62,80,57,86,63,77,69,74,80,77,78,74,61,101,81,58,99,72,71,80,85,71,80,60,58,48,56,45,52,69,49,101,48,105,61,76,53,78,47,70,64,75,87,75,84,73,90,75,77,91,85,79,92,78,78,92,78,82,79,85,77,86,77,78,79,78,78,81,130

Nearest PDB structures (foldseek):
  7tve-assembly1_E  TM=8.069E-01  e=2.087E-10  Saccharomyces cerevisiae W303
  8wjn-assembly1_A  TM=7.891E-01  e=1.155E-10  Saccharomyces cerevisiae S288C
  5h67-assembly1_B  TM=6.660E-01  e=1.316E-08  Bacillus subtilis subsp. subtilis str. 168
  1xex-assembly1_B-2  TM=7.235E-01  e=4.842E-08  Pyrococcus furiosus
  8t8f-assembly1_E  TM=8.078E-01  e=1.602E-05  Saccharomyces cerevisiae W303

Sequence (244 aa):
MKEVMEWREPVEDLIRKINVNYSKFFATLGCAGEVYLEVPEDPLNIDGYGIMIMVSFRNGERLRRLDHQVQSGGERSVSTMLYLLALQELCPVPFRCVDEINQGMDPVNERKIFDIMVDTLSGEGNLAKTQYFLLTPKLLHGLKFNRKVTVQIVHNGATLSENCHSRVVLVVVNGEASSAMRSPRQPDDNDECADSSLHASVTIRHGCKHARKWSFYPKLAAIDDGDVLGIANSEKVTTKPRAF

InterPro domains:
  IPR027417 P-loop containing nucleoside triphosphate hydrolase [G3DSA:3.40.50.300] (1-169)
  IPR027417 P-loop containing nucleoside triphosphate hydrolase [SSF52540] (7-123)